Protein AF-A0A938BC04-F1 (afdb_monomer_lite)

Radius of gyration: 17.92 Å; chains: 1; bounding box: 42×38×47 Å

pLDDT: mean 93.97, std 6.03, range [59.62, 98.81]

Structure (mmCIF, N/CA/C/O backbone):
data_AF-A0A938BC04-F1
#
_entry.id   AF-A0A938BC04-F1
#
loop_
_atom_site.group_PDB
_atom_site.id
_atom_site.type_symbol
_atom_site.label_atom_id
_atom_site.label_alt_id
_atom_site.label_comp_id
_atom_site.label_asym_id
_atom_site.label_entity_id
_atom_site.label_seq_id
_atom_site.pdbx_PDB_ins_code
_atom_site.Cartn_x
_atom_site.Cartn_y
_atom_site.Cartn_z
_atom_site.occupancy
_atom_site.B_iso_or_equiv
_atom_site.auth_seq_id
_atom_site.auth_comp_id
_atom_site.auth_asym_id
_atom_site.auth_atom_id
_atom_site.pdbx_PDB_model_num
ATOM 1 N N . MET A 1 1 ? -1.038 -11.937 -17.976 1.00 94.25 1 MET A N 1
ATOM 2 C CA . MET A 1 1 ? 0.131 -11.092 -17.660 1.00 94.25 1 MET A CA 1
ATOM 3 C C . MET A 1 1 ? 0.041 -10.857 -16.183 1.00 94.25 1 MET A C 1
ATOM 5 O O . MET A 1 1 ? -0.834 -10.095 -15.777 1.00 94.25 1 MET A O 1
ATOM 9 N N . LYS A 1 2 ? 0.875 -11.545 -15.413 1.00 98.06 2 LYS A N 1
ATOM 10 C CA . LYS A 1 2 ? 0.968 -11.372 -13.974 1.00 98.06 2 LYS A CA 1
ATOM 11 C C . LYS A 1 2 ? 1.833 -10.165 -13.660 1.00 98.06 2 LYS A C 1
ATOM 13 O O . LYS A 1 2 ? 2.848 -9.906 -14.305 1.00 98.06 2 LYS A O 1
ATOM 18 N N . ILE A 1 3 ? 1.404 -9.423 -12.656 1.00 98.75 3 ILE A N 1
ATOM 19 C CA . ILE A 1 3 ? 2.061 -8.201 -12.216 1.00 98.75 3 ILE A CA 1
ATOM 20 C C . ILE A 1 3 ? 2.292 -8.336 -10.724 1.00 98.75 3 ILE A C 1
ATOM 22 O O . ILE A 1 3 ? 1.344 -8.591 -9.979 1.00 98.75 3 ILE A O 1
ATOM 26 N N . VAL A 1 4 ? 3.535 -8.138 -10.296 1.00 98.81 4 VAL A N 1
ATOM 27 C CA . VAL A 1 4 ? 3.858 -7.952 -8.882 1.00 98.81 4 VAL A CA 1
ATOM 28 C C . VAL A 1 4 ? 3.920 -6.462 -8.567 1.00 98.81 4 VAL A C 1
ATOM 30 O O . VAL A 1 4 ? 4.317 -5.638 -9.394 1.00 98.81 4 VAL A O 1
ATOM 33 N N . THR A 1 5 ? 3.492 -6.085 -7.376 1.00 98.75 5 THR A N 1
ATOM 34 C CA . THR A 1 5 ? 3.513 -4.697 -6.920 1.00 98.75 5 THR A CA 1
ATOM 35 C C . THR A 1 5 ? 3.419 -4.656 -5.405 1.00 98.75 5 THR A C 1
ATOM 37 O O . THR A 1 5 ? 3.076 -5.664 -4.786 1.00 98.75 5 THR A O 1
ATOM 40 N N . ALA A 1 6 ? 3.714 -3.507 -4.816 1.00 98.50 6 ALA A N 1
ATOM 41 C CA . ALA A 1 6 ? 3.559 -3.270 -3.398 1.00 98.50 6 ALA A CA 1
ATOM 42 C C . ALA A 1 6 ? 3.106 -1.837 -3.149 1.00 98.50 6 ALA A C 1
ATOM 44 O O . ALA A 1 6 ? 3.363 -0.958 -3.970 1.00 98.50 6 ALA A O 1
ATOM 45 N N . ASP A 1 7 ? 2.452 -1.640 -2.011 1.00 98.12 7 ASP A N 1
ATOM 46 C CA . ASP A 1 7 ? 2.114 -0.325 -1.483 1.00 98.12 7 ASP A CA 1
ATOM 47 C C . ASP A 1 7 ? 2.097 -0.351 0.053 1.00 98.12 7 ASP A C 1
ATOM 49 O O . ASP A 1 7 ? 1.993 -1.419 0.678 1.00 98.12 7 ASP A O 1
ATOM 53 N N . SER A 1 8 ? 2.200 0.827 0.664 1.00 97.38 8 SER A N 1
ATOM 54 C CA . SER A 1 8 ? 2.165 1.016 2.108 1.00 97.38 8 SER A CA 1
ATOM 55 C C . SER A 1 8 ? 1.026 1.937 2.528 1.00 97.38 8 SER A C 1
ATOM 57 O O . SER A 1 8 ? 0.919 3.082 2.100 1.00 97.38 8 SER A O 1
ATOM 59 N N . ALA A 1 9 ? 0.199 1.470 3.460 1.00 96.12 9 ALA A N 1
ATOM 60 C CA . ALA A 1 9 ? -1.038 2.149 3.821 1.00 96.12 9 ALA A CA 1
ATOM 61 C C . ALA A 1 9 ? -1.334 2.124 5.323 1.00 96.12 9 ALA A C 1
ATOM 63 O O . ALA A 1 9 ? -0.641 1.485 6.121 1.00 96.12 9 ALA A O 1
ATOM 64 N N . CYS A 1 10 ? -2.410 2.838 5.668 1.00 95.94 10 CYS A N 1
ATOM 65 C CA . CYS A 1 10 ? -2.886 3.156 7.012 1.00 95.94 10 CYS A CA 1
ATOM 66 C C . CYS A 1 10 ? -1.882 3.937 7.851 1.00 95.94 10 CYS A C 1
ATOM 68 O O . CYS A 1 10 ? -0.816 3.439 8.200 1.00 95.94 10 CYS A O 1
ATOM 70 N N . SER A 1 11 ? -2.263 5.148 8.252 1.00 96.75 11 SER A N 1
ATOM 71 C CA . SER A 1 11 ? -1.439 5.969 9.135 1.00 96.75 11 SER A CA 1
ATOM 72 C C . SER A 1 11 ? -2.047 6.120 10.521 1.00 96.75 11 SER A C 1
ATOM 74 O O . SER A 1 11 ? -3.227 6.443 10.625 1.00 96.75 11 SER A O 1
ATOM 76 N N . ILE A 1 12 ? -1.246 5.989 11.582 1.00 97.25 12 ILE A N 1
ATOM 77 C CA . ILE A 1 12 ? -1.625 6.543 12.891 1.00 97.25 12 ILE A CA 1
ATOM 78 C C . ILE A 1 12 ? -1.746 8.060 12.740 1.00 97.25 12 ILE A C 1
ATOM 80 O O . ILE A 1 12 ? -0.908 8.693 12.092 1.00 97.25 12 ILE A O 1
ATOM 84 N N . LEU A 1 13 ? -2.793 8.640 13.321 1.00 97.56 13 LEU A N 1
ATOM 85 C CA . LEU A 1 13 ? -3.009 10.078 13.354 1.00 97.56 13 LEU A CA 1
ATOM 86 C C . LEU A 1 13 ? -2.772 10.629 14.758 1.00 97.56 13 LEU A C 1
ATOM 88 O O . LEU A 1 13 ? -3.092 9.996 15.765 1.00 97.56 13 LEU A O 1
ATOM 92 N N . ASN A 1 14 ? -2.252 11.851 14.818 1.00 95.56 14 ASN A N 1
ATOM 93 C CA . ASN A 1 14 ? -2.181 12.605 16.060 1.00 95.56 14 ASN A CA 1
ATOM 94 C C . ASN A 1 14 ? -3.549 13.226 16.423 1.00 95.56 14 ASN A C 1
ATOM 96 O O . ASN A 1 14 ? -4.538 13.089 15.703 1.00 95.56 14 ASN A O 1
ATOM 100 N N . LYS A 1 15 ? -3.595 13.964 17.537 1.00 93.25 15 LYS A N 1
ATOM 101 C CA . LYS A 1 15 ? -4.800 14.665 18.022 1.00 93.25 15 LYS A CA 1
ATOM 102 C C . LYS A 1 15 ? -5.393 15.683 17.035 1.00 93.25 15 LYS A C 1
ATOM 104 O O . LYS A 1 15 ? -6.570 16.005 17.138 1.00 93.25 15 LYS A O 1
ATOM 109 N N . ASP A 1 16 ? -4.579 16.179 16.106 1.00 95.75 16 ASP A N 1
ATOM 110 C CA . ASP A 1 16 ? -4.975 17.134 15.070 1.00 95.75 16 ASP A CA 1
ATOM 111 C C . ASP A 1 16 ? -5.380 16.407 13.772 1.00 95.75 16 ASP A C 1
ATOM 113 O O . ASP A 1 16 ? -5.522 17.036 12.728 1.00 95.75 16 ASP A O 1
ATOM 117 N N . LEU A 1 17 ? -5.536 15.075 13.827 1.00 96.25 17 LEU A N 1
ATOM 118 C CA . LEU A 1 17 ? -5.859 14.185 12.707 1.00 96.25 17 LEU A CA 1
ATOM 119 C C . LEU A 1 17 ? -4.848 14.248 11.552 1.00 96.25 17 LEU A C 1
ATOM 121 O O . LEU A 1 17 ? -5.180 13.954 10.400 1.00 96.25 17 LEU A O 1
ATOM 125 N N . MET A 1 18 ? -3.598 14.590 11.876 1.00 96.56 18 MET A N 1
ATOM 126 C CA . MET A 1 18 ? -2.475 14.576 10.946 1.00 96.56 18 MET A CA 1
ATOM 127 C C . MET A 1 18 ? -1.717 13.250 11.051 1.00 96.56 18 MET A C 1
ATOM 129 O O . MET A 1 18 ? -1.465 12.786 12.168 1.00 96.56 18 MET A O 1
ATOM 133 N N . PRO A 1 19 ? -1.319 12.647 9.920 1.00 95.94 19 PRO A N 1
ATOM 134 C CA . PRO A 1 19 ? -0.652 11.354 9.926 1.00 95.94 19 PRO A CA 1
ATOM 135 C C . PRO A 1 19 ? 0.756 11.438 10.529 1.00 95.94 19 PRO A C 1
ATOM 137 O O . PRO A 1 19 ? 1.449 12.449 10.389 1.00 95.94 19 PRO A O 1
ATOM 140 N N . THR A 1 20 ? 1.176 10.373 11.211 1.00 95.56 20 THR A N 1
ATOM 141 C CA . THR A 1 20 ? 2.491 10.275 11.863 1.00 95.56 20 THR A CA 1
ATOM 142 C C . THR A 1 20 ? 3.317 9.122 11.306 1.00 95.56 20 THR A C 1
ATOM 144 O O . THR A 1 20 ? 4.458 9.339 10.883 1.00 95.56 20 THR A O 1
ATOM 147 N N . ASN A 1 21 ? 2.737 7.920 11.261 1.00 95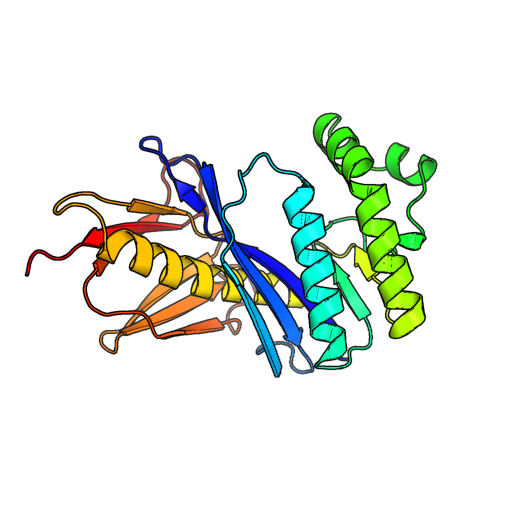.00 21 ASN A N 1
ATOM 148 C CA . ASN A 1 21 ? 3.437 6.683 10.925 1.00 95.00 21 ASN A CA 1
ATOM 149 C C . ASN A 1 21 ? 2.550 5.755 10.102 1.00 95.00 21 ASN A C 1
ATOM 151 O O . ASN A 1 21 ? 1.372 5.630 10.423 1.00 95.00 21 ASN A O 1
ATOM 155 N N . ILE A 1 22 ? 3.129 5.079 9.111 1.00 96.19 22 ILE A N 1
ATOM 156 C CA . ILE A 1 22 ? 2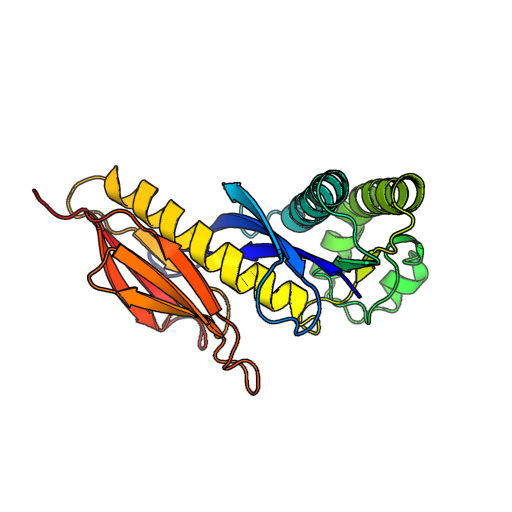.489 4.075 8.256 1.00 96.19 22 ILE A CA 1
ATOM 157 C C . ILE A 1 22 ? 2.595 2.695 8.915 1.00 96.19 22 ILE A C 1
ATOM 159 O O . ILE A 1 22 ? 3.666 2.328 9.399 1.00 96.19 22 ILE A O 1
ATOM 163 N N . LEU A 1 23 ? 1.494 1.938 8.931 1.00 96.56 23 LEU A N 1
ATOM 164 C CA . LEU A 1 23 ? 1.348 0.710 9.721 1.00 96.56 23 LEU A CA 1
ATOM 165 C C . LEU A 1 23 ? 1.621 -0.591 8.971 1.00 96.56 23 LEU A C 1
ATOM 167 O O . LEU A 1 23 ? 1.838 -1.629 9.606 1.00 96.56 23 LEU A O 1
ATOM 171 N N . SER A 1 24 ? 1.586 -0.575 7.648 1.00 96.94 24 SER A N 1
ATOM 172 C CA . SER A 1 24 ? 1.672 -1.804 6.863 1.00 96.94 24 SER A CA 1
ATOM 173 C C . SER A 1 24 ? 2.180 -1.547 5.462 1.00 96.94 24 SER A C 1
ATOM 175 O O . SER A 1 24 ? 1.787 -0.561 4.845 1.00 96.94 24 SER A O 1
ATOM 177 N N . THR A 1 25 ? 2.963 -2.498 4.965 1.00 98.00 25 THR A N 1
ATOM 178 C CA . THR A 1 25 ? 3.383 -2.608 3.568 1.00 98.00 25 THR A CA 1
ATOM 179 C C . THR A 1 25 ? 2.938 -3.967 3.056 1.00 98.00 25 THR A C 1
ATOM 181 O O . THR A 1 25 ? 3.171 -4.984 3.715 1.00 98.00 25 THR A O 1
ATOM 184 N N . VAL A 1 26 ? 2.280 -4.007 1.903 1.00 98.50 26 VAL A N 1
ATOM 185 C CA . VAL A 1 26 ? 1.792 -5.251 1.307 1.00 98.50 26 VAL A CA 1
ATOM 186 C C . VAL A 1 26 ? 2.257 -5.338 -0.130 1.00 98.50 26 VAL A C 1
ATOM 188 O O . VAL A 1 26 ? 2.024 -4.418 -0.904 1.00 98.50 26 VAL A O 1
ATOM 191 N N . ALA A 1 27 ? 2.874 -6.465 -0.479 1.00 98.75 27 ALA A N 1
ATOM 192 C CA . ALA A 1 27 ? 3.114 -6.855 -1.856 1.00 98.75 27 ALA A CA 1
ATOM 193 C C . ALA A 1 27 ? 2.085 -7.889 -2.296 1.00 98.75 27 ALA A C 1
ATOM 195 O O . ALA A 1 27 ? 1.675 -8.759 -1.519 1.00 98.75 27 ALA A O 1
ATOM 196 N N . ILE A 1 28 ? 1.694 -7.811 -3.559 1.00 98.75 28 ILE A N 1
ATOM 197 C CA . ILE A 1 28 ? 0.757 -8.736 -4.177 1.00 98.75 28 ILE A CA 1
ATOM 198 C C . ILE A 1 28 ? 1.243 -9.165 -5.554 1.00 98.75 28 ILE A C 1
ATOM 200 O O . ILE A 1 28 ? 1.962 -8.424 -6.224 1.00 98.75 28 ILE A O 1
ATOM 204 N N . VAL A 1 29 ? 0.772 -10.326 -5.999 1.00 98.75 29 VAL A N 1
ATOM 205 C CA . VAL A 1 29 ? 0.764 -10.702 -7.415 1.00 98.75 29 VAL A CA 1
ATOM 206 C C . VAL A 1 29 ? -0.680 -10.761 -7.885 1.00 98.75 29 VAL A C 1
ATOM 208 O O . VAL A 1 29 ? -1.516 -11.395 -7.241 1.00 98.75 29 VAL A O 1
ATOM 211 N N . VAL A 1 30 ? -0.977 -10.115 -9.008 1.00 98.31 30 VAL A N 1
ATOM 212 C CA . VAL A 1 30 ? -2.296 -10.134 -9.654 1.00 98.31 30 VAL A CA 1
ATOM 213 C C . VAL A 1 30 ? -2.177 -10.653 -11.080 1.00 98.31 30 VAL A C 1
ATOM 215 O O . VAL A 1 30 ? -1.183 -10.401 -11.755 1.00 98.31 30 VAL A O 1
ATOM 218 N N . ASP A 1 31 ? -3.211 -11.342 -11.552 1.00 98.06 31 ASP A N 1
ATOM 219 C CA . ASP A 1 31 ? -3.371 -11.763 -12.948 1.00 98.06 31 ASP A CA 1
ATOM 220 C C . ASP A 1 31 ? -4.797 -11.453 -13.410 1.00 98.06 31 ASP A C 1
ATOM 222 O O . ASP A 1 31 ? -5.639 -11.055 -12.601 1.00 98.06 31 ASP A O 1
ATOM 226 N N . PHE A 1 32 ? -5.081 -11.640 -14.699 1.00 96.12 32 PHE A N 1
ATOM 227 C CA . PHE A 1 32 ? -6.418 -11.459 -15.264 1.00 96.12 32 PHE A CA 1
ATOM 228 C C . PHE A 1 32 ? -7.484 -12.206 -14.428 1.00 96.12 32 PHE A C 1
ATOM 230 O O . PHE A 1 32 ? -7.318 -13.404 -14.181 1.00 96.12 32 PHE A O 1
ATOM 237 N N . PRO A 1 33 ? -8.586 -11.547 -14.004 1.00 96.00 33 PRO A N 1
ATOM 238 C CA . PRO A 1 33 ? -9.110 -10.253 -14.468 1.00 96.00 33 PRO A CA 1
ATOM 239 C C . PRO A 1 33 ? -8.628 -9.005 -13.701 1.00 96.00 33 PRO A C 1
ATOM 241 O O . PRO A 1 33 ? -9.201 -7.938 -13.888 1.00 96.00 33 PRO A O 1
ATOM 244 N N . TYR A 1 34 ? -7.566 -9.106 -12.897 1.00 96.38 34 TYR A N 1
ATOM 245 C CA . TYR A 1 34 ? -6.945 -7.997 -12.157 1.00 96.38 34 TYR A CA 1
ATOM 246 C C . TYR A 1 34 ? -7.828 -7.388 -11.064 1.00 96.38 34 TYR A C 1
ATOM 248 O O . TYR A 1 34 ? -7.850 -6.176 -10.896 1.00 96.38 34 TYR A O 1
ATOM 256 N N . GLU A 1 35 ? -8.546 -8.223 -10.315 1.00 93.62 35 GLU A N 1
ATOM 257 C CA . GLU A 1 35 ? -9.408 -7.762 -9.212 1.00 93.62 35 GLU A CA 1
ATOM 258 C C . GLU A 1 35 ? -8.958 -8.295 -7.849 1.00 93.62 35 GLU A C 1
ATOM 260 O O . GLU A 1 35 ? -9.049 -7.593 -6.845 1.00 93.62 35 GLU A O 1
ATOM 265 N N . ILE A 1 36 ? -8.456 -9.532 -7.818 1.00 95.38 36 ILE A N 1
ATOM 266 C CA . ILE A 1 36 ? -8.061 -10.237 -6.598 1.00 95.38 36 ILE A CA 1
ATOM 267 C C . ILE A 1 36 ? -6.633 -10.762 -6.786 1.00 95.38 36 ILE A C 1
ATOM 269 O O . ILE A 1 36 ? -6.336 -11.357 -7.827 1.00 95.38 36 ILE A O 1
ATOM 273 N N . PRO A 1 37 ? -5.738 -10.564 -5.807 1.00 97.75 37 PRO A N 1
ATOM 274 C CA . PRO A 1 37 ? -4.395 -11.109 -5.860 1.00 97.75 37 PRO A CA 1
ATOM 275 C C . PRO A 1 37 ? -4.384 -12.633 -5.741 1.00 97.75 37 PRO A C 1
ATOM 277 O O . PRO A 1 37 ? -5.112 -13.221 -4.941 1.00 97.75 37 PRO A O 1
ATOM 280 N N . ILE A 1 38 ? -3.507 -13.265 -6.518 1.00 97.75 38 ILE A N 1
ATOM 281 C CA . ILE A 1 38 ? -3.228 -14.704 -6.430 1.00 97.75 38 ILE A CA 1
ATOM 282 C C . ILE A 1 38 ? -2.253 -15.022 -5.294 1.00 97.75 38 ILE A C 1
ATOM 284 O O . ILE A 1 38 ? -2.253 -16.135 -4.779 1.00 97.75 38 ILE A O 1
ATOM 288 N N . GLN A 1 39 ? -1.449 -14.036 -4.894 1.00 98.31 39 GLN A N 1
ATOM 289 C CA . GLN A 1 39 ? -0.495 -14.141 -3.802 1.00 98.31 39 GLN A CA 1
ATOM 290 C C . GLN A 1 39 ? -0.396 -12.798 -3.078 1.00 98.31 39 GLN A C 1
ATOM 292 O O . GLN A 1 39 ? -0.391 -11.746 -3.717 1.00 98.31 39 GLN A O 1
ATOM 297 N N . VAL A 1 40 ? -0.314 -12.840 -1.746 1.00 98.31 40 VAL A N 1
ATOM 298 C CA . VAL A 1 40 ? -0.223 -11.661 -0.875 1.00 98.31 40 VAL A CA 1
ATOM 299 C C . VAL A 1 40 ? 0.866 -11.891 0.165 1.00 98.31 40 VAL A C 1
ATOM 301 O O . VAL A 1 40 ? 0.881 -12.923 0.835 1.00 98.31 40 VAL A O 1
ATOM 304 N N . GLN A 1 41 ? 1.748 -10.912 0.335 1.00 98.38 41 GLN A N 1
ATOM 305 C CA . GLN A 1 41 ? 2.746 -10.888 1.394 1.00 98.38 41 GLN A CA 1
ATOM 306 C C . GLN A 1 41 ? 2.678 -9.546 2.119 1.00 98.38 41 GLN A C 1
ATOM 308 O O . GLN A 1 41 ? 2.905 -8.496 1.527 1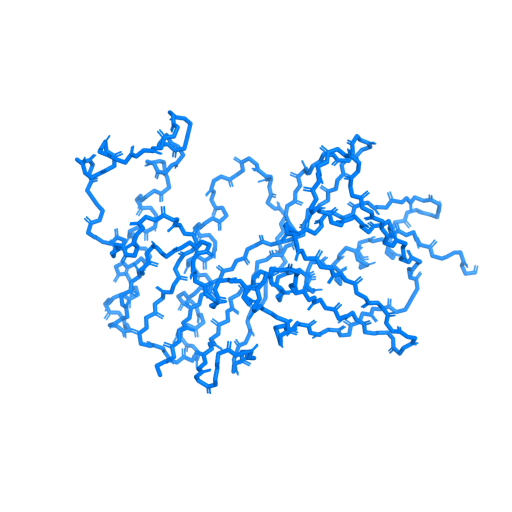.00 98.38 41 GLN A O 1
ATOM 313 N N . ALA A 1 42 ? 2.373 -9.586 3.413 1.00 97.44 42 ALA A N 1
ATOM 314 C CA . ALA A 1 42 ? 2.227 -8.398 4.244 1.00 97.44 42 ALA A CA 1
ATOM 315 C C . ALA A 1 42 ? 3.369 -8.271 5.252 1.00 97.44 42 ALA A C 1
ATOM 317 O O . ALA A 1 42 ? 3.854 -9.266 5.797 1.00 97.44 42 ALA A O 1
ATOM 318 N N . ARG A 1 43 ? 3.754 -7.030 5.538 1.00 96.81 43 ARG A N 1
ATOM 319 C CA . ARG A 1 43 ? 4.672 -6.668 6.611 1.00 96.81 43 ARG A CA 1
ATOM 320 C C . ARG A 1 43 ? 4.082 -5.571 7.472 1.00 96.81 43 ARG A C 1
ATOM 322 O O . ARG A 1 43 ? 3.532 -4.585 6.986 1.00 96.81 43 ARG A O 1
ATOM 329 N N . ASP A 1 44 ? 4.275 -5.747 8.766 1.00 94.19 44 ASP A N 1
ATOM 330 C CA . ASP A 1 44 ? 4.050 -4.722 9.765 1.00 94.19 44 ASP A CA 1
ATOM 331 C C . ASP A 1 44 ? 5.075 -3.578 9.547 1.00 94.19 44 ASP A C 1
ATOM 333 O O . ASP A 1 44 ? 6.275 -3.787 9.695 1.00 94.19 44 ASP A O 1
ATOM 337 N N . GLY A 1 45 ? 4.608 -2.364 9.217 1.00 86.69 45 GLY A N 1
ATOM 338 C CA . GLY A 1 45 ? 5.405 -1.129 9.148 1.00 86.69 45 GLY A CA 1
ATOM 339 C C . GLY A 1 45 ? 5.300 -0.206 10.376 1.00 86.69 45 GLY A C 1
ATOM 340 O O . GLY A 1 45 ? 4.278 -0.148 11.046 1.00 86.69 45 GLY A O 1
ATOM 341 N N . ASP A 1 46 ? 6.355 0.518 10.717 1.00 91.38 46 ASP A N 1
ATOM 342 C CA . ASP A 1 46 ? 6.262 1.673 11.628 1.00 91.38 46 ASP A CA 1
ATOM 343 C C . ASP A 1 46 ? 7.129 2.792 11.060 1.00 91.38 46 ASP A C 1
ATOM 345 O O . ASP A 1 46 ? 8.129 3.229 11.630 1.00 91.38 46 ASP A O 1
ATOM 349 N N . TYR A 1 47 ? 6.788 3.162 9.829 1.00 91.19 47 TYR A N 1
ATOM 350 C CA . TYR A 1 47 ? 7.568 4.098 9.039 1.00 91.19 47 TYR A CA 1
ATOM 351 C C . TYR A 1 47 ? 7.042 5.499 9.284 1.00 91.19 47 TYR A C 1
ATOM 353 O O . TYR A 1 47 ? 5.851 5.755 9.113 1.00 91.19 47 TYR A O 1
ATOM 361 N N . SER A 1 48 ? 7.916 6.431 9.653 1.00 93.25 48 SER A N 1
ATOM 362 C CA . SER A 1 48 ? 7.541 7.843 9.691 1.00 93.25 48 SER A CA 1
ATOM 363 C C . SER A 1 48 ? 7.028 8.270 8.315 1.00 93.25 48 SER A C 1
ATOM 365 O O . SER A 1 48 ? 7.660 7.969 7.309 1.00 93.25 48 SER A O 1
ATOM 367 N N . ILE A 1 49 ? 5.963 9.072 8.240 1.00 88.75 49 ILE A N 1
ATOM 368 C CA . ILE A 1 49 ? 5.488 9.620 6.950 1.00 88.75 49 ILE A CA 1
ATOM 369 C C . ILE A 1 49 ? 6.517 10.510 6.227 1.00 88.75 49 ILE A C 1
ATOM 371 O O . ILE A 1 49 ? 6.294 10.965 5.107 1.00 88.75 49 ILE A O 1
ATOM 375 N N . LYS A 1 50 ? 7.618 10.857 6.901 1.00 88.38 50 LYS A N 1
ATOM 376 C CA . LYS A 1 50 ? 8.728 11.630 6.336 1.00 88.38 50 LYS A CA 1
ATOM 377 C C . LYS A 1 50 ? 9.857 10.744 5.825 1.00 88.38 50 LYS A C 1
ATOM 379 O O . LYS A 1 50 ? 10.796 11.293 5.254 1.00 88.38 50 LYS A O 1
ATOM 384 N N . ASP A 1 51 ? 9.786 9.442 6.073 1.00 89.00 51 ASP A N 1
ATOM 385 C CA . ASP A 1 51 ? 10.809 8.484 5.701 1.00 89.00 51 ASP A CA 1
ATOM 386 C C . ASP A 1 51 ? 10.688 8.143 4.209 1.00 89.00 51 ASP A C 1
ATOM 388 O O . ASP A 1 51 ? 9.717 7.507 3.795 1.00 89.00 51 ASP A O 1
ATOM 392 N N . PRO A 1 52 ? 11.647 8.569 3.372 1.00 86.88 52 PRO A N 1
ATOM 393 C CA . PRO A 1 52 ? 11.602 8.268 1.950 1.00 86.88 52 PRO A CA 1
ATOM 394 C C . PRO A 1 52 ? 11.904 6.793 1.642 1.00 86.88 52 PRO A C 1
ATOM 396 O O . PRO A 1 52 ? 11.660 6.350 0.522 1.00 86.88 52 PRO A O 1
ATOM 399 N N . THR A 1 53 ? 12.429 6.028 2.606 1.00 93.12 53 THR A N 1
ATOM 400 C CA . THR A 1 53 ? 12.842 4.631 2.405 1.00 93.12 53 THR A CA 1
ATOM 401 C C . THR A 1 53 ? 11.669 3.652 2.337 1.00 93.12 53 THR A C 1
ATOM 403 O O . THR A 1 53 ? 11.868 2.498 1.964 1.00 93.12 53 THR A O 1
ATOM 406 N N . VAL A 1 54 ? 10.433 4.102 2.587 1.00 94.31 54 VAL A N 1
ATOM 407 C CA . VAL A 1 54 ? 9.220 3.281 2.412 1.00 94.31 54 VAL A CA 1
ATOM 408 C C . VAL A 1 54 ? 9.121 2.687 0.999 1.00 94.31 54 VAL A C 1
ATOM 410 O O . VAL A 1 54 ? 8.888 1.491 0.850 1.00 94.31 54 VAL A O 1
ATOM 413 N N . LEU A 1 55 ? 9.471 3.474 -0.023 1.00 95.50 55 LEU A N 1
ATOM 414 C CA . LEU A 1 55 ? 9.528 3.031 -1.420 1.00 95.50 55 LEU A CA 1
ATOM 415 C C . LEU A 1 55 ? 10.589 1.935 -1.643 1.00 95.50 55 LEU A C 1
ATOM 417 O O . LEU A 1 55 ? 10.423 1.037 -2.466 1.00 95.50 55 LEU A O 1
ATOM 421 N N . VAL A 1 56 ? 11.692 1.980 -0.890 1.00 97.25 56 VAL A N 1
ATOM 422 C CA . VAL A 1 56 ? 12.727 0.935 -0.918 1.00 97.25 56 VAL A CA 1
ATOM 423 C C . VAL A 1 56 ? 12.194 -0.344 -0.268 1.00 97.25 56 VAL A C 1
ATOM 425 O O . VAL A 1 56 ? 12.435 -1.438 -0.775 1.00 97.25 56 VAL A O 1
ATOM 428 N N . HIS A 1 57 ? 11.444 -0.230 0.831 1.00 96.50 57 HIS A N 1
ATOM 429 C CA . HIS A 1 57 ? 10.813 -1.377 1.488 1.00 96.50 57 HIS A CA 1
ATOM 430 C C . HIS A 1 57 ? 9.772 -2.063 0.603 1.00 96.50 57 HIS A C 1
ATOM 432 O O . HIS A 1 57 ? 9.752 -3.292 0.547 1.00 96.50 57 HIS A O 1
ATOM 438 N N . GLU A 1 58 ? 8.966 -1.290 -0.121 1.00 97.94 58 GLU A N 1
ATOM 439 C CA . GLU A 1 58 ? 8.006 -1.798 -1.103 1.00 97.94 58 GLU A CA 1
ATOM 440 C C . GLU A 1 58 ? 8.696 -2.579 -2.220 1.00 97.94 58 GLU A C 1
ATOM 442 O O . GLU A 1 58 ? 8.344 -3.732 -2.470 1.00 97.94 58 GLU A O 1
ATOM 447 N N . LEU A 1 59 ? 9.731 -2.006 -2.846 1.00 98.50 59 LEU A N 1
ATOM 448 C CA . LEU A 1 59 ? 10.427 -2.684 -3.941 1.00 98.50 59 LEU A CA 1
ATOM 449 C C . LEU A 1 59 ? 11.152 -3.955 -3.473 1.00 98.50 59 LEU A C 1
ATOM 451 O O . LEU A 1 59 ? 11.132 -4.965 -4.177 1.00 98.50 59 LEU A O 1
ATOM 455 N N . ARG A 1 60 ? 11.733 -3.947 -2.265 1.00 98.38 60 ARG A N 1
ATOM 456 C CA . ARG A 1 60 ? 12.296 -5.165 -1.651 1.00 98.38 60 ARG A CA 1
ATOM 457 C C . ARG A 1 60 ? 11.231 -6.229 -1.424 1.00 98.38 60 ARG A C 1
ATOM 459 O O . ARG A 1 60 ? 11.487 -7.404 -1.656 1.00 98.38 60 ARG A O 1
ATOM 466 N N . LEU A 1 61 ? 10.036 -5.837 -0.985 1.00 98.44 61 LEU A N 1
ATOM 467 C CA . LEU A 1 61 ? 8.949 -6.787 -0.773 1.00 98.44 61 LEU A CA 1
ATOM 468 C C . LEU A 1 61 ? 8.467 -7.402 -2.096 1.00 98.44 61 LEU A C 1
ATOM 470 O O . LEU A 1 61 ? 8.161 -8.591 -2.126 1.00 98.44 61 LEU A O 1
ATOM 474 N N . CYS A 1 62 ? 8.477 -6.638 -3.194 1.00 98.69 62 CYS A N 1
ATOM 475 C CA . CYS A 1 62 ? 8.260 -7.179 -4.539 1.00 98.69 62 CYS A CA 1
ATOM 476 C C . CYS A 1 62 ? 9.331 -8.209 -4.932 1.00 98.69 62 CYS A C 1
ATOM 478 O O . CYS A 1 62 ? 8.981 -9.274 -5.433 1.00 98.69 62 CYS A O 1
ATOM 480 N N . GLU A 1 63 ? 10.620 -7.920 -4.702 1.00 98.69 63 GLU A N 1
ATOM 481 C CA . GLU A 1 63 ? 11.718 -8.857 -5.002 1.00 98.69 63 GLU A CA 1
ATOM 482 C C . GLU A 1 63 ? 11.562 -10.182 -4.242 1.00 98.69 63 GLU A C 1
ATOM 484 O O . GLU A 1 63 ? 11.751 -11.261 -4.807 1.00 98.69 63 GLU A O 1
ATOM 489 N N . GLU A 1 64 ? 11.204 -10.106 -2.960 1.00 98.50 64 GLU A N 1
ATOM 490 C CA . GLU A 1 64 ? 10.942 -11.288 -2.141 1.00 98.50 64 GLU A CA 1
ATOM 491 C C . GLU A 1 64 ? 9.752 -12.091 -2.671 1.00 98.50 64 GLU A C 1
ATOM 493 O O . GLU A 1 64 ? 9.832 -13.316 -2.769 1.00 98.50 64 GLU A O 1
ATOM 498 N N . LEU A 1 65 ? 8.667 -11.405 -3.045 1.00 98.50 65 LEU A N 1
ATOM 499 C CA . LEU A 1 65 ? 7.458 -12.050 -3.541 1.00 98.50 65 LEU A CA 1
ATOM 500 C C . LEU A 1 65 ? 7.675 -12.731 -4.897 1.00 98.50 65 LEU A C 1
ATOM 502 O O . LEU A 1 65 ? 7.131 -13.810 -5.120 1.00 98.50 65 LEU A O 1
ATOM 506 N N . LEU A 1 66 ? 8.527 -12.165 -5.757 1.00 98.44 66 LEU A N 1
ATOM 507 C CA . LEU A 1 66 ? 8.968 -12.799 -7.006 1.00 98.44 66 LEU A CA 1
ATOM 508 C C . LEU A 1 66 ? 9.720 -14.116 -6.779 1.00 98.44 66 LEU A C 1
ATOM 510 O O . LEU A 1 66 ? 9.670 -15.007 -7.624 1.00 98.44 66 LEU A O 1
ATOM 514 N N . GLY A 1 67 ? 10.378 -14.268 -5.626 1.00 97.69 67 GLY A N 1
ATOM 515 C CA . GLY A 1 67 ? 10.993 -15.531 -5.215 1.00 97.69 67 GLY A CA 1
ATOM 516 C C . GLY A 1 67 ? 9.979 -16.623 -4.848 1.00 97.69 67 GLY A C 1
ATOM 517 O O . GLY A 1 67 ? 10.361 -17.786 -4.718 1.00 97.69 67 GLY A O 1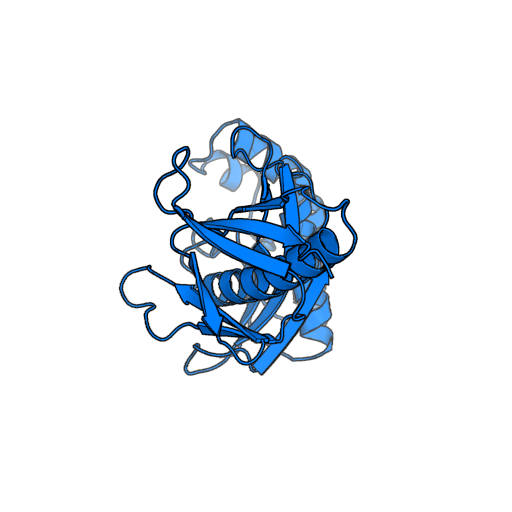
ATOM 518 N N . VAL A 1 68 ? 8.702 -16.263 -4.678 1.00 97.75 68 VAL A N 1
ATOM 519 C CA . VAL A 1 68 ? 7.599 -17.171 -4.328 1.00 97.75 68 VAL A CA 1
ATOM 520 C C . VAL A 1 68 ? 6.668 -17.404 -5.518 1.00 97.75 68 VAL A C 1
ATOM 522 O O . VAL A 1 68 ? 6.319 -18.548 -5.797 1.00 97.75 68 VAL A O 1
ATOM 525 N N . GLU A 1 69 ? 6.275 -16.338 -6.217 1.00 98.00 69 GLU A N 1
ATOM 526 C CA . GLU A 1 69 ? 5.353 -16.373 -7.353 1.00 98.00 69 GLU A CA 1
ATOM 527 C C . GLU A 1 69 ? 5.919 -15.536 -8.506 1.00 98.00 69 GLU A C 1
ATOM 529 O O . GLU A 1 69 ? 6.132 -14.330 -8.379 1.00 98.00 69 GLU A O 1
ATOM 534 N N . ALA A 1 70 ? 6.149 -16.179 -9.652 1.00 97.12 70 ALA A N 1
ATOM 535 C CA . ALA A 1 70 ? 6.703 -15.515 -10.826 1.00 97.12 70 ALA A CA 1
ATOM 536 C C . ALA A 1 70 ? 5.708 -14.516 -11.445 1.00 97.12 70 ALA A C 1
ATOM 538 O O . ALA A 1 70 ? 4.510 -14.799 -11.552 1.00 97.12 70 ALA A O 1
ATOM 539 N N . ALA A 1 71 ? 6.226 -13.385 -11.927 1.00 98.25 71 ALA A N 1
ATOM 540 C CA . ALA A 1 71 ? 5.463 -12.370 -12.646 1.00 98.25 71 ALA A CA 1
ATOM 541 C C . ALA A 1 71 ? 6.266 -11.778 -13.812 1.00 98.25 71 ALA A C 1
ATOM 543 O O . ALA A 1 71 ? 7.495 -11.798 -13.801 1.00 98.25 71 ALA A O 1
ATOM 544 N N . GLU A 1 72 ? 5.571 -11.248 -14.819 1.00 98.56 72 GLU A N 1
ATOM 545 C CA . GLU A 1 72 ? 6.184 -10.709 -16.037 1.00 98.56 72 GLU A CA 1
ATOM 546 C C . GLU A 1 72 ? 6.723 -9.284 -15.867 1.00 98.56 72 GLU A C 1
ATOM 548 O O . GLU A 1 72 ? 7.572 -8.862 -16.647 1.00 98.56 72 GLU A O 1
ATOM 553 N N . CYS A 1 73 ? 6.234 -8.523 -14.887 1.00 98.50 73 CYS A N 1
ATOM 554 C CA . CYS A 1 73 ? 6.754 -7.196 -14.568 1.00 98.50 73 CYS A CA 1
ATOM 555 C C . CYS A 1 73 ? 6.429 -6.777 -13.132 1.00 98.50 73 CYS A C 1
ATOM 557 O O . CYS A 1 73 ? 5.516 -7.311 -12.491 1.00 98.50 73 CYS A O 1
ATOM 559 N N . VAL A 1 74 ? 7.159 -5.768 -12.654 1.00 98.75 74 VAL A N 1
ATOM 560 C CA . VAL A 1 74 ? 6.848 -5.059 -11.412 1.00 98.75 74 VAL A CA 1
ATOM 561 C C . VAL A 1 74 ? 6.193 -3.728 -11.754 1.00 98.75 74 VAL A C 1
ATOM 563 O O . VAL A 1 74 ? 6.763 -2.924 -12.492 1.00 98.75 74 VAL A O 1
ATOM 566 N N . HIS A 1 75 ? 5.019 -3.457 -11.193 1.00 98.69 75 HIS A N 1
ATOM 567 C CA . HIS A 1 75 ? 4.479 -2.101 -11.155 1.00 98.69 75 HIS A CA 1
ATOM 568 C C . HIS A 1 75 ? 4.914 -1.445 -9.848 1.00 98.69 75 HIS A C 1
ATOM 570 O O . HIS A 1 75 ? 4.509 -1.870 -8.770 1.00 98.69 75 HIS A O 1
ATOM 576 N N . PHE A 1 76 ? 5.741 -0.413 -9.939 1.00 98.19 76 PHE A N 1
ATOM 577 C CA . PHE A 1 76 ? 6.262 0.306 -8.784 1.00 98.19 76 PHE A CA 1
ATOM 578 C C . PHE A 1 76 ? 5.456 1.584 -8.524 1.00 98.19 76 PHE A C 1
ATOM 580 O O . PHE A 1 76 ? 5.115 2.288 -9.487 1.00 98.19 76 PHE A O 1
ATOM 587 N N . ASP A 1 77 ? 5.157 1.899 -7.253 1.00 95.69 77 ASP A N 1
ATOM 588 C CA . ASP A 1 77 ? 4.382 3.093 -6.874 1.00 95.69 77 ASP A CA 1
ATOM 589 C C . ASP A 1 77 ? 5.214 4.385 -6.937 1.00 95.69 77 ASP A C 1
ATOM 591 O O . ASP A 1 77 ? 5.459 5.111 -5.977 1.00 95.69 77 ASP A O 1
ATOM 595 N N . LEU A 1 78 ? 5.685 4.688 -8.140 1.00 92.75 78 LEU A N 1
ATOM 596 C CA . LEU A 1 78 ? 6.386 5.914 -8.455 1.00 92.75 78 LEU A CA 1
ATOM 597 C C . LEU A 1 78 ? 5.846 6.425 -9.785 1.00 92.75 78 LEU A C 1
ATOM 599 O O . LEU A 1 78 ? 6.001 5.782 -10.815 1.00 92.75 78 LEU A O 1
ATOM 603 N N . THR A 1 79 ? 5.170 7.574 -9.787 1.00 90.94 79 THR A N 1
ATOM 604 C CA . THR A 1 79 ? 4.487 8.069 -10.996 1.00 90.94 79 THR A CA 1
ATOM 605 C C . THR A 1 79 ? 5.479 8.743 -11.948 1.00 90.94 79 THR A C 1
ATOM 607 O O . THR A 1 79 ? 5.638 9.961 -11.906 1.00 90.94 79 THR A O 1
ATOM 610 N N . LEU A 1 80 ? 6.131 7.964 -12.820 1.00 90.50 80 LEU A N 1
ATOM 611 C CA . LEU A 1 80 ? 7.096 8.457 -13.821 1.00 90.50 80 LEU A CA 1
ATOM 612 C C . LEU A 1 80 ? 6.771 7.995 -15.247 1.00 90.50 80 LEU A C 1
ATOM 614 O O . LEU A 1 80 ? 7.652 7.847 -16.089 1.00 90.50 80 LEU A O 1
ATOM 618 N N . GLY A 1 81 ? 5.487 7.775 -15.529 1.00 87.94 81 GLY A N 1
ATOM 619 C CA . GLY A 1 81 ? 5.017 7.454 -16.878 1.00 87.94 81 GLY A CA 1
ATOM 620 C C . GLY A 1 81 ? 5.348 6.036 -17.346 1.00 87.94 81 GLY A C 1
ATOM 621 O O . GLY A 1 81 ? 5.291 5.785 -18.544 1.00 87.94 81 GLY A O 1
ATOM 622 N N . GLY A 1 82 ? 5.669 5.122 -16.426 1.00 93.00 82 GLY A N 1
ATOM 623 C CA . GLY A 1 82 ? 5.972 3.725 -16.735 1.00 93.00 82 GLY A CA 1
ATOM 624 C C . GLY A 1 82 ? 7.403 3.477 -17.209 1.00 93.00 82 GLY A C 1
ATOM 625 O O . GLY A 1 82 ? 7.671 2.406 -17.743 1.00 93.00 82 GLY A O 1
ATOM 626 N N . ILE A 1 83 ? 8.318 4.438 -17.029 1.00 94.44 83 ILE A N 1
ATOM 627 C CA . ILE A 1 83 ? 9.743 4.225 -17.315 1.00 94.44 83 ILE A CA 1
ATOM 628 C C . ILE A 1 83 ? 10.291 3.073 -16.462 1.00 94.44 83 ILE A C 1
ATOM 630 O O . ILE A 1 83 ? 9.910 2.924 -15.296 1.00 94.44 83 ILE A O 1
ATOM 634 N N . ASN A 1 84 ? 11.187 2.268 -17.034 1.00 96.81 84 ASN A N 1
ATOM 635 C CA . ASN A 1 84 ? 11.925 1.281 -16.258 1.00 96.81 84 ASN A CA 1
ATOM 636 C C . ASN A 1 84 ? 12.866 2.006 -15.284 1.00 96.81 84 ASN A C 1
ATOM 638 O O . ASN A 1 84 ? 13.548 2.961 -15.654 1.00 96.81 84 ASN A O 1
ATOM 642 N N . LEU A 1 85 ? 12.916 1.558 -14.035 1.00 96.06 85 LEU A N 1
ATOM 643 C CA . LEU A 1 85 ? 13.728 2.160 -12.982 1.00 96.06 85 LEU A CA 1
ATOM 644 C C . LEU A 1 85 ? 15.226 2.200 -13.333 1.00 96.06 85 LEU A C 1
ATOM 646 O O . LEU A 1 85 ? 15.922 3.140 -12.943 1.00 96.06 85 LEU A O 1
ATOM 650 N N . LEU A 1 86 ? 15.702 1.220 -14.110 1.00 96.19 86 LEU A N 1
ATOM 651 C CA . LEU A 1 86 ? 17.082 1.163 -14.608 1.00 96.19 86 LEU A CA 1
ATOM 652 C C . LEU A 1 86 ? 17.381 2.201 -15.703 1.00 96.19 86 LEU A C 1
ATOM 654 O O . LEU A 1 86 ? 18.531 2.606 -15.850 1.00 96.19 86 LEU A O 1
ATOM 658 N N . ASP A 1 87 ? 16.355 2.692 -16.404 1.00 94.69 87 ASP A N 1
ATOM 659 C CA . ASP A 1 87 ? 16.482 3.698 -17.470 1.00 94.69 87 ASP A CA 1
ATOM 660 C C . ASP A 1 87 ? 16.364 5.139 -16.948 1.00 94.69 87 ASP A C 1
ATOM 662 O O . ASP A 1 87 ? 16.543 6.105 -17.694 1.00 94.69 87 ASP A O 1
ATOM 666 N N . ILE A 1 88 ? 16.062 5.324 -15.659 1.00 90.62 88 ILE A N 1
ATOM 667 C CA . ILE A 1 88 ? 16.060 6.651 -15.042 1.00 90.62 88 ILE A CA 1
ATOM 668 C C . ILE A 1 88 ? 17.498 7.162 -15.038 1.00 90.62 88 ILE A C 1
ATOM 670 O O . ILE A 1 88 ? 18.367 6.540 -14.440 1.00 90.62 88 ILE A O 1
ATOM 674 N N . THR A 1 89 ? 17.748 8.324 -15.635 1.00 85.75 89 THR A N 1
ATOM 675 C CA . THR A 1 89 ? 19.043 9.026 -15.607 1.00 85.75 89 THR A CA 1
ATOM 676 C C . THR A 1 89 ? 18.937 10.337 -14.829 1.00 85.75 89 THR A C 1
ATOM 678 O O . THR A 1 89 ? 17.839 10.846 -14.601 1.00 85.75 89 THR A O 1
ATOM 681 N N . ASP A 1 90 ? 20.067 10.931 -14.440 1.00 82.25 90 ASP A N 1
ATOM 682 C CA . ASP A 1 90 ? 20.061 12.242 -13.769 1.00 82.25 90 ASP A CA 1
ATOM 683 C C . ASP A 1 90 ? 19.497 13.348 -14.677 1.00 82.25 90 ASP A C 1
ATOM 685 O O . ASP A 1 90 ? 18.794 14.249 -14.215 1.00 82.25 90 ASP A O 1
ATOM 689 N N . GLU A 1 91 ? 19.741 13.245 -15.988 1.00 83.88 91 GLU A N 1
ATOM 690 C CA . GLU A 1 91 ? 19.154 14.138 -16.988 1.00 83.88 91 GLU A CA 1
ATOM 691 C C . GLU A 1 91 ? 17.629 13.983 -17.045 1.00 83.88 91 GLU A C 1
ATOM 693 O O . GLU A 1 91 ? 16.907 14.983 -17.005 1.00 83.88 91 GLU A O 1
ATOM 698 N N . PHE A 1 92 ? 17.127 12.743 -17.038 1.00 84.25 92 PHE A N 1
ATOM 699 C CA . PHE A 1 92 ? 15.693 12.473 -16.957 1.00 84.25 92 PHE A CA 1
ATOM 700 C C . PHE A 1 92 ? 15.091 13.072 -15.678 1.00 84.25 92 PHE A C 1
ATOM 702 O O . PHE A 1 92 ? 14.101 13.798 -15.749 1.00 84.25 92 PHE A O 1
ATOM 709 N N . LEU A 1 93 ? 15.726 12.873 -14.514 1.00 80.69 93 LEU A N 1
ATOM 710 C CA . LEU A 1 93 ? 15.270 13.443 -13.237 1.00 80.69 93 LEU A CA 1
ATOM 711 C C . LEU A 1 93 ? 15.171 14.974 -13.246 1.00 80.69 93 LEU A C 1
ATOM 713 O O . LEU A 1 93 ? 14.301 15.554 -12.581 1.00 80.69 93 LEU A O 1
ATOM 717 N N . PHE A 1 94 ? 16.072 15.640 -13.969 1.00 78.75 94 PHE A N 1
ATOM 718 C CA . PHE A 1 94 ? 16.049 17.090 -14.113 1.00 78.75 94 PHE A CA 1
ATOM 719 C C . PHE A 1 94 ? 14.860 17.563 -14.960 1.00 78.75 94 PHE A C 1
ATOM 721 O O . PHE A 1 94 ? 14.244 18.577 -14.629 1.00 78.75 94 PHE A O 1
ATOM 728 N N . GLN A 1 95 ? 14.504 16.806 -16.002 1.00 83.81 95 GLN A N 1
ATOM 729 C CA . GLN A 1 95 ? 13.379 17.095 -16.897 1.00 83.81 95 GLN A CA 1
ATOM 730 C C . GLN A 1 95 ? 12.008 16.798 -16.268 1.00 83.81 95 GLN A C 1
ATOM 732 O O . GLN A 1 95 ? 10.992 17.318 -16.731 1.00 83.81 95 GLN A O 1
ATOM 737 N N . LEU A 1 96 ? 11.956 15.995 -15.202 1.00 81.38 96 LEU A N 1
ATOM 738 C CA . LEU A 1 96 ? 10.711 15.704 -14.501 1.00 81.38 96 LEU A CA 1
ATOM 739 C C . LEU A 1 96 ? 10.122 16.944 -13.815 1.00 81.38 96 LEU A C 1
ATOM 741 O O . LEU A 1 96 ? 10.808 17.680 -13.095 1.00 81.38 96 LEU A O 1
ATOM 745 N N . ASN A 1 97 ? 8.798 17.077 -13.932 1.00 79.75 97 ASN A N 1
ATOM 746 C CA . ASN A 1 97 ? 7.976 18.049 -13.208 1.00 79.75 97 ASN A CA 1
ATOM 747 C C . ASN A 1 97 ? 7.790 17.642 -11.732 1.00 79.75 97 ASN A C 1
ATOM 749 O O . ASN A 1 97 ? 6.671 17.453 -11.257 1.00 79.75 97 ASN A O 1
ATOM 753 N N . LEU A 1 98 ? 8.894 17.479 -11.001 1.00 81.88 98 LEU A N 1
ATOM 754 C CA . LEU A 1 98 ? 8.900 17.207 -9.566 1.00 81.88 98 LEU A CA 1
ATOM 755 C C . LEU A 1 98 ? 9.125 18.493 -8.773 1.00 81.88 98 LEU A C 1
ATOM 757 O O . LEU A 1 98 ? 9.866 19.388 -9.184 1.00 81.88 98 LEU A O 1
ATOM 761 N N . SER A 1 99 ? 8.532 18.561 -7.581 1.00 86.81 99 SER A N 1
ATOM 762 C CA . SER A 1 99 ? 8.887 19.606 -6.620 1.00 86.81 99 SER A CA 1
ATOM 763 C C . SER A 1 99 ? 10.367 19.481 -6.211 1.00 86.81 99 SER A C 1
ATOM 765 O O . SER A 1 99 ? 10.905 18.368 -6.215 1.00 86.81 99 SER A O 1
ATOM 767 N N . PRO A 1 100 ? 11.034 20.571 -5.779 1.00 85.69 100 PRO A N 1
ATOM 768 C CA . PRO A 1 100 ? 12.419 20.502 -5.302 1.00 85.69 100 PRO A CA 1
ATOM 769 C C . PRO A 1 100 ? 12.620 19.457 -4.196 1.00 85.69 100 PRO A C 1
ATOM 771 O O . PRO A 1 100 ? 13.616 18.735 -4.185 1.00 85.69 100 PRO A O 1
ATOM 774 N N . ARG A 1 101 ? 11.632 19.326 -3.299 1.00 85.94 101 ARG A N 1
ATOM 775 C CA . ARG A 1 101 ? 11.627 18.305 -2.247 1.00 85.94 101 ARG A CA 1
ATOM 776 C C . ARG A 1 101 ? 11.499 16.896 -2.824 1.00 85.94 101 ARG A C 1
ATOM 778 O O . ARG A 1 101 ? 12.271 16.031 -2.432 1.00 85.94 101 ARG A O 1
ATOM 785 N N . GLY A 1 102 ? 10.561 16.674 -3.746 1.00 86.31 102 GLY A N 1
ATOM 786 C CA . GLY A 1 102 ? 10.366 15.371 -4.389 1.00 86.31 102 GLY A CA 1
ATOM 787 C C . GLY A 1 102 ? 11.607 14.909 -5.152 1.00 86.31 102 GLY A C 1
ATOM 788 O O . GLY A 1 102 ? 12.005 13.757 -5.029 1.00 86.31 102 GLY A O 1
ATOM 789 N N . ARG A 1 103 ? 12.281 15.827 -5.856 1.00 87.94 103 ARG A N 1
ATOM 790 C CA . ARG A 1 103 ? 13.540 15.536 -6.554 1.00 87.94 103 ARG A CA 1
ATOM 791 C C . ARG A 1 103 ? 14.664 15.155 -5.587 1.00 87.94 103 ARG A C 1
ATOM 793 O O . ARG A 1 103 ? 15.360 14.182 -5.841 1.00 87.94 103 ARG A O 1
ATOM 800 N N . SER A 1 104 ? 14.824 15.893 -4.487 1.00 88.06 104 SER A N 1
ATOM 801 C CA . SER A 1 104 ? 15.839 15.594 -3.463 1.00 88.06 104 SER A CA 1
ATOM 802 C C . SER A 1 104 ? 15.606 14.229 -2.805 1.00 88.06 104 SER A C 1
ATOM 804 O O . SER A 1 104 ? 16.532 13.431 -2.689 1.00 88.06 104 SER A O 1
ATOM 806 N N . VAL A 1 105 ? 14.350 13.931 -2.456 1.00 90.12 105 VAL A N 1
ATOM 807 C CA . VAL A 1 105 ? 13.949 12.629 -1.909 1.00 90.12 105 VAL A CA 1
ATOM 808 C C . VAL A 1 105 ? 14.260 11.500 -2.887 1.00 90.12 105 VAL A C 1
ATOM 810 O O . VAL A 1 105 ? 14.932 10.547 -2.506 1.00 90.12 105 VAL A O 1
ATOM 813 N N . LEU A 1 106 ? 13.824 11.622 -4.144 1.00 89.75 106 LEU A N 1
ATOM 814 C CA . LEU A 1 106 ? 14.053 10.590 -5.151 1.00 89.75 106 LEU A CA 1
ATOM 815 C C . LEU A 1 106 ? 15.549 10.377 -5.396 1.00 89.75 106 LEU A C 1
ATOM 817 O O . LEU A 1 106 ? 16.003 9.242 -5.402 1.00 89.75 106 LEU A O 1
ATOM 821 N N . HIS A 1 107 ? 16.329 11.452 -5.518 1.00 89.88 107 HIS A N 1
ATOM 822 C CA . HIS A 1 107 ? 17.780 11.362 -5.679 1.00 89.88 107 HIS A CA 1
ATOM 823 C C . HIS A 1 107 ? 18.457 10.628 -4.508 1.00 89.88 107 HIS A C 1
ATOM 825 O O . HIS A 1 107 ? 19.442 9.927 -4.719 1.00 89.88 107 HIS A O 1
ATOM 831 N N . ALA A 1 108 ? 17.947 10.775 -3.281 1.00 92.12 108 ALA A N 1
ATOM 832 C CA . ALA A 1 108 ? 18.513 10.110 -2.110 1.00 92.12 108 ALA A CA 1
ATOM 833 C C . ALA A 1 108 ? 18.285 8.589 -2.110 1.00 92.12 108 ALA A C 1
ATOM 835 O O . ALA A 1 108 ? 19.182 7.857 -1.709 1.00 92.12 108 ALA A O 1
ATOM 836 N N . ILE A 1 109 ? 17.118 8.120 -2.565 1.00 95.00 109 ILE A N 1
ATOM 837 C CA . ILE A 1 109 ? 16.747 6.691 -2.530 1.00 95.00 109 ILE A CA 1
ATOM 838 C C . ILE A 1 109 ? 17.008 5.950 -3.847 1.00 95.00 109 ILE A C 1
ATOM 840 O O . ILE A 1 109 ? 17.009 4.724 -3.877 1.00 95.00 109 ILE A O 1
ATOM 844 N N . LEU A 1 110 ? 17.216 6.671 -4.953 1.00 94.00 110 LEU A N 1
ATOM 845 C CA . LEU A 1 110 ? 17.377 6.069 -6.276 1.00 94.00 110 LEU A CA 1
ATOM 846 C C . LEU A 1 110 ? 18.532 5.055 -6.378 1.00 94.00 110 LEU A C 1
ATOM 848 O O . LEU A 1 110 ? 18.344 4.070 -7.090 1.00 94.00 110 LEU A O 1
ATOM 852 N N . PRO A 1 111 ? 19.692 5.228 -5.709 1.00 95.12 111 PRO A N 1
ATOM 853 C CA . PRO A 1 111 ? 20.737 4.205 -5.708 1.00 95.12 111 PRO A CA 1
ATOM 854 C C . PRO A 1 111 ? 20.244 2.851 -5.182 1.00 95.12 111 PRO A C 1
ATOM 856 O O . PRO A 1 111 ? 20.407 1.849 -5.873 1.00 95.12 111 PRO A O 1
ATOM 859 N N . ASP A 1 112 ? 19.561 2.840 -4.033 1.00 97.56 112 ASP A N 1
ATOM 860 C CA . ASP A 1 112 ? 19.015 1.617 -3.428 1.00 97.56 112 ASP A CA 1
ATOM 861 C C . ASP A 1 112 ? 17.930 0.998 -4.317 1.00 97.56 112 ASP A C 1
ATOM 863 O O . ASP A 1 112 ? 17.868 -0.215 -4.510 1.00 97.56 112 ASP A O 1
ATOM 867 N N . LEU A 1 113 ? 17.077 1.845 -4.898 1.00 97.69 113 LEU A N 1
ATOM 868 C CA . LEU A 1 113 ? 16.039 1.413 -5.828 1.00 97.69 113 LEU A CA 1
ATOM 869 C C . LEU A 1 113 ? 16.634 0.737 -7.071 1.00 97.69 113 LEU A C 1
ATOM 871 O O . LEU A 1 113 ? 16.175 -0.336 -7.463 1.00 97.69 113 LEU A O 1
ATOM 875 N N . ARG A 1 114 ? 17.669 1.332 -7.678 1.00 96.69 114 ARG A N 1
ATOM 876 C CA . ARG A 1 114 ? 18.357 0.758 -8.844 1.00 96.69 114 ARG A CA 1
ATOM 877 C C . ARG A 1 114 ? 19.060 -0.552 -8.503 1.00 96.69 114 ARG A C 1
ATOM 879 O O . ARG A 1 114 ? 19.020 -1.461 -9.323 1.00 96.69 114 ARG A O 1
ATOM 886 N N . GLU A 1 115 ? 19.668 -0.661 -7.322 1.00 98.19 115 GLU A N 1
ATOM 887 C CA . GLU A 1 115 ? 20.290 -1.908 -6.860 1.00 98.19 115 GLU A CA 1
ATOM 888 C C . GLU A 1 115 ? 19.270 -3.055 -6.833 1.00 98.19 115 GLU A C 1
ATOM 890 O O . GLU A 1 115 ? 19.513 -4.121 -7.401 1.00 98.19 115 GLU A O 1
ATOM 895 N N . ILE A 1 116 ? 18.089 -2.819 -6.253 1.00 98.56 116 ILE A N 1
ATOM 896 C CA . ILE A 1 116 ? 17.029 -3.835 -6.187 1.00 98.56 116 ILE A CA 1
ATOM 897 C C . ILE A 1 116 ? 16.465 -4.129 -7.581 1.00 98.56 116 ILE A C 1
ATOM 899 O O . ILE A 1 116 ? 16.269 -5.290 -7.929 1.00 98.56 116 ILE A O 1
ATOM 903 N N . ALA A 1 117 ? 16.225 -3.104 -8.403 1.00 98.50 117 ALA A N 1
ATOM 904 C CA . ALA A 1 117 ? 15.721 -3.301 -9.761 1.00 98.50 117 ALA A CA 1
ATOM 905 C C . ALA A 1 117 ? 16.689 -4.108 -10.637 1.00 98.50 117 ALA A C 1
ATOM 907 O O . ALA A 1 117 ? 16.237 -4.953 -11.405 1.00 98.50 117 ALA A O 1
ATOM 908 N N . LEU A 1 118 ? 18.001 -3.898 -10.487 1.00 98.50 118 LEU A N 1
ATOM 909 C CA . LEU A 1 118 ? 19.020 -4.687 -11.177 1.00 98.50 118 LEU A CA 1
ATOM 910 C C . LEU A 1 118 ? 18.973 -6.147 -10.720 1.00 98.50 118 LEU A C 1
ATOM 912 O O . LEU A 1 118 ? 18.940 -7.049 -11.547 1.00 98.50 118 LEU A O 1
ATOM 916 N N . SER A 1 119 ? 18.884 -6.377 -9.409 1.00 98.62 119 SER A N 1
ATOM 917 C CA . SER A 1 119 ? 18.734 -7.722 -8.845 1.00 98.62 119 SER A CA 1
ATOM 918 C C . SER A 1 119 ? 17.476 -8.437 -9.364 1.00 98.62 119 SER A C 1
ATOM 920 O O . SER A 1 119 ? 17.525 -9.624 -9.693 1.00 98.62 119 SER A O 1
ATOM 922 N N . ILE A 1 120 ? 16.352 -7.722 -9.484 1.00 98.69 120 ILE A N 1
ATOM 923 C CA . ILE A 1 120 ? 15.106 -8.258 -10.046 1.00 98.69 120 ILE A CA 1
ATOM 924 C C . ILE A 1 120 ? 15.282 -8.628 -11.528 1.00 98.69 120 ILE A C 1
ATOM 926 O O . ILE A 1 120 ? 14.875 -9.718 -11.933 1.00 98.69 120 ILE A O 1
ATOM 930 N N . ASP A 1 121 ? 15.891 -7.751 -12.328 1.00 98.19 121 ASP A N 1
ATOM 931 C CA . ASP A 1 121 ? 16.126 -7.980 -13.758 1.00 98.19 121 ASP A CA 1
ATOM 932 C C . ASP A 1 121 ? 17.063 -9.177 -14.002 1.00 98.19 121 ASP A C 1
ATOM 934 O O . ASP A 1 121 ? 16.764 -10.056 -14.814 1.00 98.19 121 ASP A O 1
ATOM 938 N N . GLU A 1 122 ? 18.150 -9.278 -13.232 1.00 98.19 122 GLU A N 1
ATOM 939 C CA . GLU A 1 122 ? 19.124 -10.368 -13.336 1.00 98.19 122 GLU A CA 1
ATOM 940 C C . GLU A 1 122 ? 18.540 -11.730 -12.929 1.00 98.19 122 GLU A C 1
ATOM 942 O O . GLU A 1 122 ? 18.832 -12.740 -13.573 1.00 98.19 122 GLU A O 1
ATOM 947 N N . LYS A 1 123 ? 17.725 -11.779 -11.864 1.00 98.19 123 LYS A N 1
ATOM 948 C CA . LYS A 1 123 ? 17.181 -13.036 -11.316 1.00 98.19 123 LYS A CA 1
ATOM 949 C C . LYS A 1 123 ? 15.899 -13.496 -12.000 1.00 98.19 123 LYS A C 1
ATOM 951 O O . LYS A 1 123 ? 15.699 -14.699 -12.165 1.00 98.19 123 LYS A O 1
ATOM 956 N N . TYR A 1 124 ? 15.015 -12.559 -12.329 1.00 98.25 124 TYR A N 1
ATOM 957 C CA . TYR A 1 124 ? 13.643 -12.857 -12.743 1.00 98.25 124 TYR A CA 1
ATOM 958 C C . TYR A 1 124 ? 13.314 -12.349 -14.148 1.00 98.25 124 TYR A C 1
ATOM 960 O O . TYR A 1 124 ? 12.254 -12.692 -14.667 1.00 98.25 124 TYR A O 1
ATOM 968 N N . HIS A 1 125 ? 14.195 -11.553 -14.769 1.00 97.88 125 HIS A N 1
ATOM 969 C CA . HIS A 1 125 ? 13.970 -10.931 -16.080 1.00 97.88 125 HIS A CA 1
ATOM 970 C C . HIS A 1 125 ? 12.658 -10.132 -16.147 1.00 97.88 125 HIS A C 1
ATOM 972 O O . HIS A 1 125 ? 11.987 -10.089 -17.179 1.00 97.88 125 HIS A O 1
ATOM 978 N N . ALA A 1 126 ? 12.288 -9.519 -15.019 1.00 98.25 126 ALA A N 1
ATOM 979 C CA . ALA A 1 126 ? 11.071 -8.740 -14.860 1.00 98.25 126 ALA A CA 1
ATOM 980 C C . ALA A 1 126 ? 11.425 -7.243 -14.775 1.00 98.25 126 ALA A C 1
ATOM 982 O O . ALA A 1 126 ? 12.070 -6.824 -13.814 1.00 98.25 126 ALA A O 1
ATOM 983 N N . PRO A 1 127 ? 10.999 -6.399 -15.731 1.00 98.31 127 PRO A N 1
ATOM 984 C CA . PRO A 1 127 ? 11.270 -4.970 -15.663 1.00 98.31 127 PRO A CA 1
ATOM 985 C C . PRO A 1 127 ? 10.505 -4.315 -14.507 1.00 98.31 127 PRO A C 1
ATOM 987 O O . PRO A 1 127 ? 9.347 -4.653 -14.234 1.00 98.31 127 PRO A O 1
ATOM 990 N N . VAL A 1 128 ? 11.134 -3.323 -13.869 1.00 98.62 128 VAL A N 1
ATOM 991 C CA . VAL A 1 128 ? 10.523 -2.531 -12.794 1.00 98.62 128 VAL A CA 1
ATOM 992 C C . VAL A 1 128 ? 10.002 -1.214 -13.347 1.00 98.62 128 VAL A C 1
ATOM 994 O O . VAL A 1 128 ? 10.767 -0.284 -13.587 1.00 98.62 128 VAL A O 1
ATOM 997 N N . LEU A 1 129 ? 8.690 -1.127 -13.552 1.00 98.25 129 LEU A N 1
ATOM 998 C CA . LEU A 1 129 ? 8.036 -0.010 -14.228 1.00 98.25 129 LEU A CA 1
ATOM 999 C C . LEU A 1 129 ? 7.482 0.998 -13.216 1.00 98.25 129 LEU A C 1
ATOM 1001 O O . LEU A 1 129 ? 6.618 0.668 -12.401 1.00 98.25 129 LEU A O 1
ATOM 1005 N N . ALA A 1 130 ? 7.926 2.251 -13.300 1.00 95.94 130 ALA A N 1
ATOM 1006 C CA . ALA A 1 130 ? 7.463 3.354 -12.460 1.00 95.94 130 ALA A CA 1
ATOM 1007 C C . ALA A 1 130 ? 6.071 3.852 -12.912 1.00 95.94 130 ALA A C 1
ATOM 1009 O O . ALA A 1 130 ? 5.922 4.876 -13.595 1.00 95.94 130 ALA A O 1
ATOM 1010 N N . MET A 1 131 ? 5.044 3.080 -12.552 1.00 96.31 131 MET A N 1
ATOM 1011 C CA . MET A 1 131 ? 3.650 3.282 -12.958 1.00 96.31 131 MET A CA 1
ATOM 1012 C C . MET A 1 131 ? 2.897 4.238 -12.027 1.00 96.31 131 MET A C 1
ATOM 1014 O O . MET A 1 131 ? 2.103 5.062 -12.496 1.00 96.31 131 MET A O 1
ATOM 1018 N N . GLY A 1 132 ? 3.149 4.138 -10.719 1.00 93.69 132 GLY A N 1
ATOM 1019 C CA . GLY A 1 132 ? 2.469 4.929 -9.702 1.00 93.69 132 GLY A CA 1
ATOM 1020 C C . GLY A 1 132 ? 0.959 4.683 -9.635 1.00 93.69 132 GLY A C 1
ATOM 1021 O O . GLY A 1 132 ? 0.451 3.636 -10.044 1.00 93.69 132 GLY A O 1
ATOM 1022 N N . LYS A 1 133 ? 0.225 5.734 -9.258 1.00 89.56 133 LYS A N 1
ATOM 1023 C CA . LYS A 1 133 ? -1.240 5.759 -9.072 1.00 89.56 133 LYS A CA 1
ATOM 1024 C C . LYS A 1 133 ? -2.088 5.367 -10.288 1.00 89.56 133 LYS A C 1
ATOM 1026 O O . LYS A 1 133 ? -3.297 5.228 -10.172 1.00 89.56 133 LYS A O 1
ATOM 1031 N N . ARG A 1 134 ? -1.496 5.241 -11.482 1.00 88.94 134 ARG A N 1
ATOM 1032 C CA . ARG A 1 134 ? -2.212 4.792 -12.694 1.00 88.94 134 ARG A CA 1
ATOM 1033 C C . ARG A 1 134 ? -2.273 3.268 -12.816 1.00 88.94 134 ARG A C 1
ATOM 1035 O O . ARG A 1 134 ? -2.914 2.760 -13.732 1.00 88.94 134 ARG A O 1
ATOM 1042 N N . SER A 1 135 ? -1.569 2.552 -11.945 1.00 96.88 135 SER A N 1
ATOM 1043 C CA . SER A 1 135 ? -1.551 1.097 -11.902 1.00 96.88 135 SER A CA 1
ATOM 1044 C C . SER A 1 135 ? -2.712 0.572 -11.061 1.00 96.88 135 SER A C 1
ATOM 1046 O O . SER A 1 135 ? -2.713 0.720 -9.841 1.00 96.88 135 SER A O 1
ATOM 1048 N N . LEU A 1 136 ? -3.657 -0.115 -11.708 1.00 97.12 136 LEU A N 1
ATOM 1049 C CA . LEU A 1 136 ? -4.707 -0.866 -11.014 1.00 97.12 136 LEU A CA 1
ATOM 1050 C C . LEU A 1 136 ? -4.123 -1.873 -9.993 1.00 97.12 136 LEU A C 1
ATOM 1052 O O . LEU A 1 136 ? -4.591 -1.883 -8.859 1.00 97.12 136 LEU A O 1
ATOM 1056 N N . PRO A 1 137 ? -3.060 -2.649 -10.306 1.00 98.25 137 PRO A N 1
ATOM 1057 C CA . PRO A 1 137 ? -2.374 -3.470 -9.306 1.00 98.25 137 PRO A CA 1
ATOM 1058 C C . PRO A 1 137 ? -1.892 -2.701 -8.068 1.00 98.25 137 PRO A C 1
ATOM 1060 O O . PRO A 1 137 ? -2.076 -3.192 -6.958 1.00 98.25 137 PRO A O 1
ATOM 1063 N N . VAL A 1 138 ? -1.292 -1.513 -8.236 1.00 98.38 138 VAL A N 1
ATOM 1064 C CA . VAL A 1 138 ? -0.797 -0.706 -7.097 1.00 98.38 138 VAL A CA 1
ATOM 1065 C C . VAL A 1 138 ? -1.971 -0.331 -6.199 1.00 98.38 138 VAL A C 1
ATOM 1067 O O . VAL A 1 138 ? -1.905 -0.485 -4.986 1.00 98.38 138 VAL A O 1
ATOM 1070 N N . ARG A 1 139 ? -3.099 0.057 -6.800 1.00 98.06 139 ARG A N 1
ATOM 1071 C CA . ARG A 1 139 ? -4.327 0.353 -6.064 1.00 98.06 139 ARG A CA 1
ATOM 1072 C C . ARG A 1 139 ? -4.878 -0.862 -5.313 1.00 98.06 139 ARG A C 1
ATOM 1074 O O . ARG A 1 139 ? -5.337 -0.725 -4.185 1.00 98.06 139 ARG A O 1
ATOM 1081 N N . ILE A 1 140 ? -4.808 -2.064 -5.885 1.00 98.44 140 ILE A N 1
ATOM 1082 C CA . ILE A 1 140 ? -5.187 -3.293 -5.165 1.00 98.44 140 ILE A CA 1
ATOM 1083 C C . ILE A 1 140 ? -4.244 -3.517 -3.977 1.00 98.44 140 ILE A C 1
ATOM 1085 O O . ILE A 1 140 ? -4.717 -3.840 -2.887 1.00 98.44 140 ILE A O 1
ATOM 1089 N N . ALA A 1 141 ? -2.936 -3.292 -4.142 1.00 98.56 141 ALA A N 1
ATOM 1090 C CA . ALA A 1 141 ? -1.987 -3.377 -3.034 1.00 98.56 141 ALA A CA 1
ATOM 1091 C C . ALA A 1 141 ? -2.305 -2.358 -1.932 1.00 98.56 141 ALA A C 1
ATOM 1093 O O . ALA A 1 141 ? -2.284 -2.740 -0.768 1.00 98.56 141 ALA A O 1
ATOM 1094 N N . GLU A 1 142 ? -2.713 -1.132 -2.272 1.00 98.50 142 GLU A N 1
ATOM 1095 C CA . GLU A 1 142 ? -3.148 -0.095 -1.320 1.00 98.50 142 GLU A CA 1
ATOM 1096 C C . GLU A 1 142 ? -4.376 -0.525 -0.501 1.00 98.50 142 GLU A C 1
ATOM 1098 O O . GLU A 1 142 ? -4.435 -0.322 0.718 1.00 98.50 142 GLU A O 1
ATOM 1103 N N . LEU A 1 143 ? -5.361 -1.170 -1.141 1.00 98.56 143 LEU A N 1
ATOM 1104 C CA . LEU A 1 143 ? -6.547 -1.705 -0.457 1.00 98.56 143 LEU A CA 1
ATOM 1105 C C . LEU A 1 143 ? -6.177 -2.844 0.499 1.00 98.56 143 LEU A C 1
ATOM 1107 O O . LEU A 1 143 ? -6.665 -2.891 1.631 1.00 98.56 143 LEU A O 1
ATOM 1111 N N . TYR A 1 144 ? -5.292 -3.747 0.072 1.00 98.50 144 TYR A N 1
ATOM 1112 C CA . TYR A 1 144 ? -4.801 -4.825 0.927 1.00 98.50 144 TYR A CA 1
ATOM 1113 C C . TYR A 1 144 ? -3.941 -4.282 2.070 1.00 98.50 144 TYR A C 1
ATOM 1115 O O . TYR A 1 144 ? -4.189 -4.625 3.224 1.00 98.50 144 TYR A O 1
ATOM 1123 N N . ALA A 1 145 ? -3.003 -3.378 1.794 1.00 98.25 145 ALA A N 1
ATOM 1124 C CA . ALA A 1 145 ? -2.234 -2.673 2.809 1.00 98.25 145 ALA A CA 1
ATOM 1125 C C . ALA A 1 145 ? -3.166 -1.980 3.803 1.00 98.25 145 ALA A C 1
ATOM 1127 O O . ALA A 1 145 ? -2.975 -2.107 5.005 1.00 98.25 145 ALA A O 1
ATOM 1128 N N . SER A 1 146 ? -4.257 -1.372 3.342 1.00 98.31 146 SER A N 1
ATOM 1129 C CA . SER A 1 146 ? -5.256 -0.785 4.232 1.00 98.31 146 SER A CA 1
ATOM 1130 C C . SER A 1 146 ? -5.923 -1.830 5.132 1.00 98.31 146 SER A C 1
ATOM 1132 O O . SER A 1 146 ? -6.023 -1.631 6.340 1.00 98.31 146 SER A O 1
ATOM 1134 N N . ALA A 1 147 ? -6.338 -2.978 4.592 1.00 97.81 147 ALA A N 1
ATOM 1135 C CA . ALA A 1 147 ? -6.924 -4.049 5.398 1.00 97.81 147 ALA A CA 1
ATOM 1136 C C . ALA A 1 147 ? -5.943 -4.561 6.473 1.00 97.81 147 ALA A C 1
ATOM 1138 O O . ALA A 1 147 ? -6.313 -4.661 7.649 1.00 97.81 147 ALA A O 1
ATOM 1139 N N . TYR A 1 148 ? -4.681 -4.806 6.098 1.00 97.50 148 TYR A N 1
ATOM 1140 C CA . TYR A 1 148 ? -3.623 -5.225 7.023 1.00 97.50 148 TYR A CA 1
ATOM 1141 C C . TYR A 1 148 ? -3.315 -4.163 8.085 1.00 97.50 148 TYR A C 1
ATOM 1143 O O . TYR A 1 148 ? -3.240 -4.479 9.278 1.00 97.50 148 TYR A O 1
ATOM 1151 N N . GLY A 1 149 ? -3.224 -2.899 7.684 1.00 97.12 149 GLY A N 1
ATOM 1152 C CA . GLY A 1 149 ? -3.000 -1.768 8.575 1.00 97.12 149 GLY A CA 1
ATOM 1153 C C . GLY A 1 149 ? -4.133 -1.557 9.578 1.00 97.12 149 GLY A C 1
ATOM 1154 O O . GLY A 1 149 ? -3.869 -1.297 10.754 1.00 97.12 149 GLY A O 1
ATOM 1155 N N . ILE A 1 150 ? -5.391 -1.754 9.165 1.00 97.31 150 ILE A N 1
ATOM 1156 C CA . ILE A 1 150 ? -6.556 -1.714 10.061 1.00 97.31 150 ILE A CA 1
ATOM 1157 C C . ILE A 1 150 ? -6.457 -2.807 11.121 1.00 97.31 150 ILE A C 1
ATOM 1159 O O . ILE A 1 150 ? -6.586 -2.517 12.312 1.00 97.31 150 ILE A O 1
ATOM 1163 N N . ALA A 1 151 ? -6.202 -4.057 10.727 1.00 95.56 151 ALA A N 1
ATOM 1164 C CA . ALA A 1 151 ? -6.090 -5.144 11.697 1.00 95.56 151 ALA A CA 1
ATOM 1165 C C . ALA A 1 151 ? -4.930 -4.929 12.668 1.00 95.56 151 ALA A C 1
ATOM 1167 O O . ALA A 1 151 ? -5.060 -5.204 13.866 1.00 95.56 151 ALA A O 1
ATOM 1168 N N . ARG A 1 152 ? -3.815 -4.378 12.181 1.00 95.38 152 ARG A N 1
ATOM 1169 C CA . ARG A 1 152 ? -2.716 -3.992 13.054 1.00 95.38 152 ARG A CA 1
ATOM 1170 C C . ARG A 1 152 ? -3.122 -2.890 14.022 1.00 95.38 152 ARG A C 1
ATOM 1172 O O . ARG A 1 152 ? -2.856 -3.022 15.213 1.00 95.38 152 ARG A O 1
ATOM 1179 N N . GLY A 1 153 ? -3.764 -1.822 13.566 1.00 95.50 153 GLY A N 1
ATOM 1180 C CA . GLY A 1 153 ? -4.188 -0.761 14.474 1.00 95.50 153 GLY A CA 1
ATOM 1181 C C . GLY A 1 153 ? -5.239 -1.233 15.483 1.00 95.50 153 GLY A C 1
ATOM 1182 O O . GLY A 1 153 ? -5.181 -0.828 16.640 1.00 95.50 153 GLY A O 1
ATOM 1183 N N . ILE A 1 154 ? -6.110 -2.181 15.114 1.00 94.62 154 ILE A N 1
ATOM 1184 C CA . ILE A 1 154 ? -6.995 -2.882 16.061 1.00 94.62 154 ILE A CA 1
ATOM 1185 C C . ILE A 1 154 ? -6.173 -3.643 17.108 1.00 94.62 154 ILE A C 1
ATOM 1187 O O . ILE A 1 154 ? -6.461 -3.552 18.299 1.00 94.62 154 ILE A O 1
ATOM 1191 N N . LYS A 1 155 ? -5.118 -4.358 16.701 1.00 93.12 155 LYS A N 1
ATOM 1192 C CA . LYS A 1 155 ? -4.212 -5.041 17.637 1.00 93.12 155 LYS A CA 1
ATOM 1193 C C . LYS A 1 155 ? -3.549 -4.050 18.598 1.00 93.12 155 LYS A C 1
ATOM 1195 O O . LYS A 1 155 ? -3.533 -4.316 19.798 1.00 93.12 155 LYS A O 1
ATOM 1200 N N . ILE A 1 156 ? -3.070 -2.906 18.106 1.00 93.50 156 ILE A N 1
ATOM 1201 C CA . ILE A 1 156 ? -2.479 -1.850 18.943 1.00 93.50 156 ILE A CA 1
ATOM 1202 C C . ILE A 1 156 ? -3.525 -1.303 19.932 1.00 93.50 156 ILE A C 1
ATOM 1204 O O . ILE A 1 156 ? -3.267 -1.267 21.132 1.00 93.50 156 ILE A O 1
ATOM 1208 N N . ALA A 1 157 ? -4.732 -0.970 19.467 1.00 93.88 157 ALA A N 1
ATOM 1209 C CA . ALA A 1 157 ? -5.813 -0.470 20.322 1.00 93.88 157 ALA A CA 1
ATOM 1210 C C . ALA A 1 157 ? -6.287 -1.505 21.358 1.00 93.88 157 ALA A C 1
ATOM 1212 O O . ALA A 1 157 ? -6.698 -1.152 22.456 1.00 93.88 157 ALA A O 1
ATOM 1213 N N . SER A 1 158 ? -6.213 -2.805 21.060 1.00 91.50 158 SER A N 1
ATOM 1214 C CA . SER A 1 158 ? -6.633 -3.846 22.011 1.00 91.50 158 SER A CA 1
ATOM 1215 C C . SER A 1 158 ? -5.757 -3.914 23.271 1.00 91.50 158 SER A C 1
ATOM 1217 O O . SER A 1 158 ? -6.222 -4.333 24.337 1.00 91.50 158 SER A O 1
ATOM 1219 N N . VAL A 1 159 ? -4.499 -3.471 23.170 1.00 91.25 159 VAL A N 1
ATOM 1220 C CA . VAL A 1 159 ? -3.531 -3.467 24.275 1.00 91.25 159 VAL A CA 1
ATOM 1221 C C . VAL A 1 159 ? -3.301 -2.076 24.873 1.00 91.25 159 VAL A C 1
ATOM 1223 O O . VAL A 1 159 ? -2.523 -1.969 25.817 1.00 91.25 159 VAL A O 1
ATOM 1226 N N . SER A 1 160 ? -3.983 -1.036 24.378 1.00 88.62 160 SER A N 1
ATOM 1227 C CA . SER A 1 160 ? -3.900 0.320 24.932 1.00 88.62 160 SER A CA 1
ATOM 1228 C C . SER A 1 160 ? -4.639 0.445 26.270 1.00 88.62 160 SER A C 1
ATOM 1230 O O . SER A 1 160 ? -5.350 -0.473 26.717 1.00 88.62 160 SER A O 1
ATOM 1232 N N . GLU A 1 161 ? -4.466 1.595 26.923 1.00 85.00 161 GLU A N 1
ATOM 1233 C CA . GLU A 1 161 ? -5.187 1.915 28.152 1.00 85.00 161 GLU A CA 1
ATOM 1234 C C . GLU A 1 161 ? -6.696 2.047 27.884 1.00 85.00 161 GLU A C 1
ATOM 1236 O O . GLU A 1 161 ? -7.134 2.407 26.786 1.00 85.00 161 GLU A O 1
ATOM 1241 N N . ALA A 1 162 ? -7.514 1.706 28.884 1.00 79.25 162 ALA A N 1
ATOM 1242 C CA . ALA A 1 162 ? -8.965 1.833 28.775 1.00 79.25 162 ALA A CA 1
ATOM 1243 C C . ALA A 1 162 ? -9.353 3.310 28.590 1.00 79.25 162 ALA A C 1
ATOM 1245 O O . ALA A 1 162 ? -8.835 4.187 29.277 1.00 79.25 162 ALA A O 1
ATOM 1246 N N . GLY A 1 163 ? -10.247 3.582 27.638 1.00 77.69 163 GLY A N 1
ATOM 1247 C CA . GLY A 1 163 ? -10.657 4.941 27.272 1.00 77.69 163 GLY A CA 1
ATOM 1248 C C . GLY A 1 163 ? -9.716 5.663 26.299 1.00 77.69 163 GLY A C 1
ATOM 1249 O O . GLY A 1 163 ? -10.121 6.667 25.705 1.00 77.69 163 GLY A O 1
ATOM 1250 N N . GLU A 1 164 ? -8.505 5.150 26.056 1.00 87.00 164 GLU A N 1
ATOM 1251 C CA . GLU A 1 164 ? -7.619 5.701 25.031 1.00 87.00 164 GLU A CA 1
ATOM 1252 C C . GLU A 1 164 ? -8.151 5.371 23.630 1.00 87.00 164 GLU A C 1
ATOM 1254 O O . GLU A 1 164 ? -8.617 4.263 23.349 1.00 87.00 164 GLU A O 1
ATOM 1259 N N . SER A 1 165 ? -8.123 6.370 22.746 1.00 93.19 165 SER A N 1
ATOM 1260 C CA . SER A 1 165 ? -8.538 6.221 21.354 1.00 93.19 165 SER A CA 1
ATOM 1261 C C . SER A 1 165 ? -7.339 6.371 20.431 1.00 93.19 165 SER A C 1
ATOM 1263 O O . SER A 1 165 ? -6.644 7.384 20.482 1.00 93.19 165 SER A O 1
ATOM 1265 N N . ILE A 1 166 ? -7.157 5.402 19.542 1.00 95.38 166 ILE A N 1
ATOM 1266 C CA . ILE A 1 166 ? -6.214 5.490 18.428 1.00 95.38 166 ILE A CA 1
ATOM 1267 C C . ILE A 1 166 ? -6.989 5.924 17.191 1.00 95.38 166 ILE A C 1
ATOM 1269 O O . ILE A 1 166 ? -8.094 5.446 16.941 1.00 95.38 166 ILE A O 1
ATOM 1273 N N . TYR A 1 167 ? -6.406 6.820 16.405 1.00 97.69 167 TYR A N 1
ATOM 1274 C CA . TYR A 1 167 ? -6.982 7.270 15.146 1.00 97.69 167 TYR A CA 1
ATOM 1275 C C . TYR A 1 167 ? -6.148 6.723 13.995 1.00 97.69 167 TYR A C 1
ATOM 1277 O O . TYR A 1 167 ? -4.935 6.922 13.970 1.00 97.69 167 TYR A O 1
ATOM 1285 N N . LEU A 1 168 ? -6.792 6.044 13.048 1.00 97.88 168 LEU A N 1
ATOM 1286 C CA . LEU A 1 168 ? -6.158 5.576 11.818 1.00 97.88 168 LEU A CA 1
ATOM 1287 C C . LEU A 1 168 ? -6.716 6.326 10.618 1.00 97.88 168 LEU A C 1
ATOM 1289 O O . LEU A 1 168 ? -7.922 6.306 10.407 1.00 97.88 168 LEU A O 1
ATOM 1293 N N . GLY A 1 169 ? -5.858 6.932 9.807 1.00 98.25 169 GLY A N 1
ATOM 1294 C CA . GLY A 1 169 ? -6.225 7.441 8.490 1.00 98.25 169 GLY A CA 1
ATOM 1295 C C . GLY A 1 169 ? -6.059 6.358 7.434 1.00 98.25 169 GLY A C 1
ATOM 1296 O O . GLY A 1 169 ? -4.984 5.762 7.335 1.00 98.25 169 GLY A O 1
ATOM 1297 N N . LEU A 1 170 ? -7.106 6.113 6.652 1.00 98.25 170 LEU A N 1
ATOM 1298 C CA . LEU A 1 170 ? -7.037 5.288 5.446 1.00 98.25 170 LEU A CA 1
ATOM 1299 C C . LEU A 1 170 ? -6.549 6.124 4.258 1.00 98.25 170 LEU A C 1
ATOM 1301 O O . LEU A 1 170 ? -6.637 7.351 4.330 1.00 98.25 170 LEU A O 1
ATOM 1305 N N . PRO A 1 171 ? -6.054 5.501 3.178 1.00 97.44 171 PRO A N 1
ATOM 1306 C CA . PRO A 1 171 ? -5.663 6.224 1.976 1.00 97.44 171 PRO A CA 1
ATOM 1307 C C . PRO A 1 171 ? -6.821 6.960 1.288 1.00 97.44 171 PRO A C 1
ATOM 1309 O O . PRO A 1 171 ? -7.996 6.826 1.646 1.00 97.44 171 PRO A O 1
ATOM 1312 N N . GLU A 1 172 ? -6.480 7.775 0.291 1.00 97.19 172 GLU A N 1
ATOM 1313 C CA . GLU A 1 172 ? -7.461 8.587 -0.426 1.00 97.19 172 GLU A CA 1
ATOM 1314 C C . GLU A 1 172 ? -8.494 7.695 -1.131 1.00 97.19 172 GLU A C 1
ATOM 1316 O O . GLU A 1 172 ? -8.156 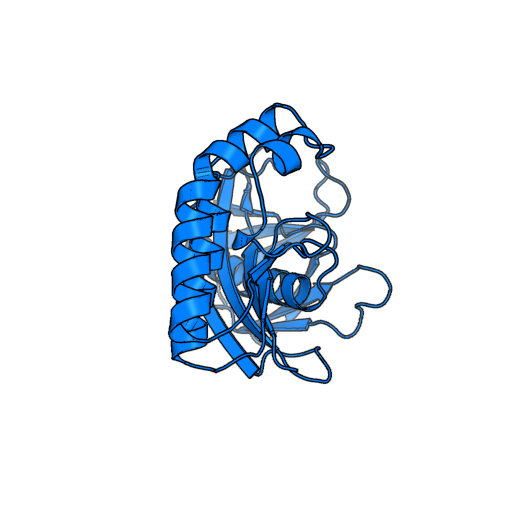6.721 -1.808 1.00 97.19 172 GLU A O 1
ATOM 1321 N N . LYS A 1 173 ? -9.774 8.049 -0.977 1.00 97.31 173 LYS A N 1
ATOM 1322 C CA . LYS A 1 173 ? -10.932 7.347 -1.546 1.00 97.31 173 LYS A CA 1
ATOM 1323 C C . LYS A 1 173 ? -10.944 5.860 -1.201 1.00 97.31 173 LYS A C 1
ATOM 1325 O O . LYS A 1 173 ? -11.388 5.046 -2.002 1.00 97.31 173 LYS A O 1
ATOM 1330 N N . VAL A 1 174 ? -10.431 5.500 -0.032 1.00 98.06 174 VAL A N 1
ATOM 1331 C CA . VAL A 1 174 ? -10.557 4.158 0.529 1.00 98.06 174 VAL A CA 1
ATOM 1332 C C . VAL A 1 174 ? -11.565 4.209 1.667 1.00 98.06 174 VAL A C 1
ATOM 1334 O O . VAL A 1 174 ? -11.469 5.067 2.549 1.00 98.06 174 VAL A O 1
ATOM 1337 N N . LEU A 1 175 ? -12.526 3.288 1.654 1.00 98.06 175 LEU A N 1
ATOM 1338 C CA . LEU A 1 175 ? -13.486 3.103 2.739 1.00 98.06 175 LEU A CA 1
ATOM 1339 C C . LEU A 1 175 ? -13.345 1.713 3.343 1.00 98.06 175 LEU A C 1
ATOM 1341 O O . LEU A 1 175 ? -13.171 0.728 2.631 1.00 98.06 175 LEU A O 1
ATOM 1345 N N . ALA A 1 176 ? -13.473 1.639 4.662 1.00 97.88 176 ALA A N 1
ATOM 1346 C CA . ALA A 1 176 ? -13.584 0.405 5.413 1.00 97.88 176 ALA A CA 1
ATOM 1347 C C . ALA A 1 176 ? -14.993 0.245 5.990 1.00 97.88 176 ALA A C 1
ATOM 1349 O O . ALA A 1 176 ? -15.562 1.163 6.589 1.00 97.88 176 ALA A O 1
ATOM 1350 N N . PHE A 1 177 ? -15.517 -0.966 5.846 1.00 95.94 177 PHE A N 1
ATOM 1351 C CA . PHE A 1 177 ? -16.780 -1.420 6.404 1.00 95.94 177 PHE A CA 1
ATOM 1352 C C . PHE A 1 177 ? -16.527 -2.636 7.288 1.00 95.94 177 PHE A C 1
ATOM 1354 O O . PHE A 1 177 ? -15.727 -3.507 6.950 1.00 95.94 177 PHE A O 1
ATOM 1361 N N . PHE A 1 178 ? -17.216 -2.696 8.420 1.00 92.69 178 PHE A N 1
ATOM 1362 C CA . PHE A 1 178 ? -17.022 -3.725 9.436 1.00 92.69 178 PHE A CA 1
ATOM 1363 C C . PHE A 1 178 ? -18.279 -4.577 9.513 1.00 92.69 178 PHE A C 1
ATOM 1365 O O . PHE A 1 178 ? -19.375 -4.034 9.663 1.00 92.69 178 PHE A O 1
ATOM 1372 N N . ASP A 1 179 ? -18.133 -5.894 9.390 1.00 84.62 179 ASP A N 1
ATOM 1373 C CA . ASP A 1 179 ? -19.253 -6.814 9.568 1.00 84.62 179 ASP A CA 1
ATOM 1374 C C . ASP A 1 179 ? -19.351 -7.317 11.019 1.00 84.62 179 ASP A C 1
ATOM 1376 O O . ASP A 1 179 ? -18.395 -7.288 11.797 1.00 84.62 179 ASP A O 1
ATOM 1380 N N . GLU A 1 180 ? -20.532 -7.809 11.399 1.00 75.69 180 GLU A N 1
ATOM 1381 C CA . GLU A 1 180 ? -20.767 -8.386 12.732 1.00 75.69 180 GLU A CA 1
ATOM 1382 C C . GLU A 1 180 ? -19.983 -9.691 12.969 1.00 75.69 180 GLU A C 1
ATOM 1384 O O . GLU A 1 180 ? -19.896 -10.176 14.097 1.00 75.69 180 GLU A O 1
ATOM 1389 N N . LYS A 1 181 ? -19.409 -10.276 11.910 1.00 75.94 181 LYS A N 1
ATOM 1390 C CA . LYS A 1 181 ? -18.668 -11.541 11.938 1.00 75.94 181 LYS A CA 1
ATOM 1391 C C . LYS A 1 181 ? -17.168 -11.335 12.167 1.00 75.94 181 LYS A C 1
ATOM 1393 O O . LYS A 1 181 ? -16.423 -12.315 12.132 1.00 75.94 181 LYS A O 1
ATOM 1398 N N . GLY A 1 182 ? -16.731 -10.104 12.439 1.00 84.69 182 GLY A N 1
ATOM 1399 C CA . GLY A 1 182 ? -15.333 -9.787 12.714 1.00 84.69 182 GLY A CA 1
ATOM 1400 C C . GLY A 1 182 ? -14.479 -9.753 11.452 1.00 84.69 182 GLY A C 1
ATOM 1401 O O . GLY A 1 182 ? -13.338 -10.208 11.470 1.00 84.69 182 GLY A O 1
ATOM 1402 N N . LYS A 1 183 ? -15.011 -9.242 10.340 1.00 91.06 183 LYS A N 1
ATOM 1403 C CA . LYS A 1 183 ? -14.238 -8.932 9.135 1.00 91.06 183 LYS A CA 1
ATOM 1404 C C . LYS A 1 183 ? -14.290 -7.448 8.815 1.00 91.06 183 LYS A C 1
ATOM 1406 O O . LYS A 1 183 ? -15.302 -6.778 9.024 1.00 91.06 183 LYS A O 1
ATOM 1411 N N . VAL A 1 184 ? -13.193 -6.960 8.250 1.00 95.06 184 VAL A N 1
ATOM 1412 C CA . VAL A 1 184 ? -13.146 -5.674 7.563 1.00 95.06 184 VAL A CA 1
ATOM 1413 C C . VAL A 1 184 ? -13.211 -5.908 6.059 1.00 95.06 184 VAL A C 1
ATOM 1415 O O . VAL A 1 184 ? -12.516 -6.776 5.530 1.00 95.06 184 VAL A O 1
ATOM 1418 N N . LYS A 1 185 ? -14.046 -5.121 5.384 1.00 96.88 185 LYS A N 1
ATOM 1419 C CA . LYS A 1 185 ? -14.116 -4.995 3.933 1.00 96.88 185 LYS A CA 1
ATOM 1420 C C . LYS A 1 185 ? -13.622 -3.607 3.553 1.00 96.88 185 LYS A C 1
ATOM 1422 O O . LYS A 1 185 ? -14.217 -2.616 3.969 1.00 96.88 185 LYS A O 1
ATOM 1427 N N . VAL A 1 186 ? -12.554 -3.543 2.771 1.00 97.94 186 VAL A N 1
ATOM 1428 C CA . VAL A 1 186 ? -11.948 -2.303 2.289 1.00 97.94 186 VAL A CA 1
ATOM 1429 C C . VAL A 1 186 ? -12.224 -2.157 0.796 1.00 97.94 186 VAL A C 1
ATOM 1431 O O . VAL A 1 186 ? -11.964 -3.089 0.037 1.00 97.94 186 VAL A O 1
ATOM 1434 N N . THR A 1 187 ? -12.767 -1.016 0.378 1.00 97.69 187 THR A N 1
ATOM 1435 C CA . THR A 1 187 ? -13.178 -0.752 -1.010 1.00 97.69 187 THR A CA 1
ATOM 1436 C C . THR A 1 187 ? -12.609 0.559 -1.532 1.00 97.69 187 THR A C 1
ATOM 1438 O O . THR A 1 187 ? -12.326 1.483 -0.764 1.00 97.69 187 THR A O 1
ATOM 1441 N N . SER A 1 188 ? -12.475 0.639 -2.856 1.00 97.25 188 SER A N 1
ATOM 1442 C CA . SER A 1 188 ? -12.160 1.881 -3.558 1.00 97.25 188 SER A CA 1
ATOM 1443 C C . SER A 1 188 ? -13.428 2.675 -3.877 1.00 97.25 188 SER A C 1
ATOM 1445 O O . SER A 1 188 ? -14.413 2.118 -4.354 1.00 97.25 188 SER A O 1
ATOM 1447 N N . GLU A 1 189 ? -13.370 3.988 -3.670 1.00 96.38 189 GLU A N 1
ATOM 1448 C CA . GLU A 1 189 ? -14.368 4.967 -4.120 1.00 96.38 189 GLU A CA 1
ATOM 1449 C C . GLU A 1 189 ? -13.916 5.717 -5.388 1.00 96.38 189 GLU A C 1
ATOM 1451 O O . GLU A 1 189 ? -14.507 6.732 -5.767 1.00 96.38 189 GLU A O 1
ATOM 1456 N N . GLU A 1 190 ? -12.846 5.264 -6.051 1.00 95.25 190 GLU A N 1
ATOM 1457 C CA . GLU A 1 190 ? -12.484 5.801 -7.361 1.00 95.25 190 GLU A CA 1
ATOM 1458 C C . GLU A 1 190 ? -13.489 5.344 -8.434 1.00 95.25 190 GLU A C 1
ATOM 1460 O O . GLU A 1 190 ? -13.947 4.193 -8.430 1.00 95.25 190 GLU A O 1
ATOM 1465 N N . PRO A 1 191 ? -13.847 6.219 -9.392 1.00 93.31 191 PRO A N 1
ATOM 1466 C CA . PRO A 1 191 ? -14.703 5.832 -10.500 1.00 93.31 191 PRO A CA 1
ATOM 1467 C C . PRO A 1 191 ? -14.139 4.620 -11.242 1.00 93.31 191 PRO A C 1
ATOM 1469 O O . PRO A 1 191 ? -12.963 4.589 -11.587 1.00 93.31 191 PRO A O 1
ATOM 1472 N N . MET A 1 192 ? -15.017 3.665 -11.557 1.00 93.12 192 MET A N 1
ATOM 1473 C CA . MET A 1 192 ? -14.696 2.430 -12.288 1.00 93.12 192 MET A CA 1
ATOM 1474 C C . MET A 1 192 ? -13.891 1.378 -11.505 1.00 93.12 192 MET A C 1
ATOM 1476 O O . MET A 1 192 ? -13.593 0.332 -12.070 1.00 93.12 192 MET A O 1
ATOM 1480 N N . GLU A 1 193 ? -13.631 1.583 -10.211 1.00 95.50 193 GLU A N 1
ATOM 1481 C CA . GLU A 1 193 ? -12.954 0.604 -9.341 1.00 95.50 193 GLU A CA 1
ATOM 1482 C C . GLU A 1 193 ? -13.909 -0.133 -8.384 1.00 95.50 193 GLU A C 1
ATOM 1484 O O . GLU A 1 193 ? -13.480 -0.777 -7.432 1.00 95.50 193 GLU A O 1
ATOM 1489 N N . GLY A 1 194 ? -15.222 -0.060 -8.621 1.00 90.75 194 GLY A N 1
ATOM 1490 C CA . GLY A 1 194 ? -16.238 -0.562 -7.685 1.00 90.75 194 GLY A CA 1
ATOM 1491 C C . GLY A 1 194 ? -16.232 -2.078 -7.437 1.00 90.75 194 GLY A C 1
ATOM 1492 O O . GLY A 1 194 ? -16.890 -2.530 -6.500 1.00 90.75 194 GLY A O 1
ATOM 1493 N N . SER A 1 195 ? -15.522 -2.869 -8.251 1.00 93.06 195 SER A N 1
ATOM 1494 C CA . SER A 1 195 ? -15.314 -4.303 -8.005 1.00 93.06 195 SER A CA 1
ATOM 1495 C C . SER A 1 195 ? -14.107 -4.600 -7.110 1.00 93.06 195 SER A C 1
ATOM 1497 O O . SER A 1 195 ? -14.012 -5.709 -6.584 1.00 93.06 195 SER A O 1
ATOM 1499 N N . LEU A 1 196 ? -13.211 -3.631 -6.888 1.00 97.00 196 LEU A N 1
ATOM 1500 C CA . LEU A 1 196 ? -12.003 -3.841 -6.098 1.00 97.00 196 LEU A CA 1
ATOM 1501 C C . LEU A 1 196 ? -12.329 -3.895 -4.607 1.00 97.00 196 LEU A C 1
ATOM 1503 O O . LEU A 1 196 ? -12.912 -2.971 -4.029 1.00 97.00 196 LEU A O 1
ATOM 1507 N N . VAL A 1 197 ? -11.907 -4.983 -3.972 1.00 96.38 197 VAL A N 1
ATOM 1508 C CA . VAL A 1 197 ? -12.139 -5.226 -2.554 1.00 96.38 197 VAL A CA 1
ATOM 1509 C C . VAL A 1 197 ? -10.964 -5.974 -1.936 1.00 96.38 197 VAL A C 1
ATOM 1511 O O . VAL A 1 197 ? -10.461 -6.940 -2.504 1.00 96.38 197 VAL A O 1
ATOM 1514 N N . ALA A 1 198 ? -10.576 -5.561 -0.733 1.00 97.44 198 ALA A N 1
ATOM 1515 C CA . ALA A 1 198 ? -9.764 -6.367 0.167 1.00 97.44 198 ALA A CA 1
ATOM 1516 C C . ALA A 1 198 ? -10.599 -6.749 1.393 1.00 97.44 198 ALA A C 1
ATOM 1518 O O . ALA A 1 198 ? -11.267 -5.905 1.992 1.00 97.44 198 ALA A O 1
ATOM 1519 N N . GLU A 1 199 ? -10.566 -8.021 1.781 1.00 95.12 199 GLU A N 1
ATOM 1520 C CA . GLU A 1 199 ? -11.243 -8.506 2.984 1.00 95.12 199 GLU A CA 1
ATOM 1521 C C . GLU A 1 199 ? -10.242 -9.140 3.936 1.00 95.12 199 GLU A C 1
ATOM 1523 O O . GLU A 1 199 ? -9.370 -9.903 3.515 1.00 95.12 199 GLU A O 1
ATOM 1528 N N . MET A 1 200 ? -10.393 -8.875 5.234 1.00 93.06 200 MET A N 1
ATOM 1529 C CA . MET A 1 200 ? -9.549 -9.509 6.239 1.00 93.06 200 MET A CA 1
ATOM 1530 C C . MET A 1 200 ? -10.300 -9.764 7.547 1.00 93.06 200 MET A C 1
ATOM 1532 O O . MET A 1 200 ? -11.096 -8.921 7.969 1.00 93.06 200 MET A O 1
ATOM 1536 N N . PRO A 1 201 ? -10.077 -10.910 8.217 1.00 92.06 201 PRO A N 1
ATOM 1537 C CA . PRO A 1 201 ? -10.545 -11.086 9.584 1.00 92.06 201 PRO A CA 1
ATOM 1538 C C . PRO A 1 201 ? -9.857 -10.090 10.524 1.00 92.06 201 PRO A C 1
ATOM 1540 O O . PRO A 1 201 ? -8.671 -9.788 10.383 1.00 92.06 201 PRO A O 1
ATOM 1543 N N . ILE A 1 202 ? -10.604 -9.615 11.513 1.00 89.56 202 ILE A N 1
ATOM 1544 C CA . ILE A 1 202 ? -10.144 -8.711 12.565 1.00 89.56 202 ILE A CA 1
ATOM 1545 C C . ILE A 1 202 ? -10.572 -9.236 13.936 1.00 89.56 202 ILE A C 1
ATOM 1547 O O . ILE A 1 202 ? -11.561 -9.954 14.077 1.00 89.56 202 ILE A O 1
ATOM 1551 N N . ASN A 1 203 ? -9.817 -8.872 14.970 1.00 81.50 203 ASN A N 1
ATOM 1552 C CA . ASN A 1 203 ? -10.141 -9.286 16.330 1.00 81.50 203 ASN A CA 1
ATOM 1553 C C . ASN A 1 203 ? -11.348 -8.513 16.870 1.00 81.50 203 ASN A C 1
ATOM 1555 O O . ASN A 1 203 ? -11.376 -7.281 16.857 1.00 81.50 203 ASN A O 1
ATOM 1559 N N . ASN A 1 204 ? -12.299 -9.248 17.441 1.00 74.38 204 ASN A N 1
ATOM 1560 C CA . ASN A 1 204 ? -13.390 -8.670 18.216 1.00 74.38 204 ASN A CA 1
ATOM 1561 C C . ASN A 1 204 ? -12.849 -8.189 19.574 1.00 74.38 204 ASN A C 1
ATOM 1563 O O . ASN A 1 204 ? -12.120 -8.915 20.243 1.00 74.38 204 ASN A O 1
ATOM 1567 N N . GLY A 1 205 ? -13.196 -6.967 19.988 1.00 80.50 205 GLY A N 1
ATOM 1568 C CA . GLY A 1 205 ? -12.751 -6.399 21.275 1.00 80.50 205 GLY A CA 1
ATOM 1569 C C . GLY A 1 205 ? -12.401 -4.912 21.233 1.00 80.50 205 GLY A C 1
ATOM 1570 O O . GLY A 1 205 ? -12.266 -4.276 22.275 1.00 80.50 205 GLY A O 1
ATOM 1571 N N . VAL A 1 206 ? -12.318 -4.337 20.036 1.00 89.62 206 VAL A N 1
ATOM 1572 C CA . VAL A 1 206 ? -12.146 -2.899 19.819 1.00 89.62 206 VAL A CA 1
ATOM 1573 C C . VAL A 1 206 ? -13.434 -2.343 19.217 1.00 89.62 206 VAL A C 1
ATOM 1575 O O . VAL A 1 206 ? -14.024 -2.941 18.316 1.00 89.62 206 VAL A O 1
ATOM 1578 N N . LEU A 1 207 ? -13.919 -1.228 19.756 1.00 91.38 207 LEU A N 1
ATOM 1579 C CA . LEU A 1 207 ? -14.949 -0.423 19.114 1.00 91.38 207 LEU A CA 1
ATOM 1580 C C . LEU A 1 207 ? -14.302 0.353 17.967 1.00 91.38 207 LEU A C 1
ATOM 1582 O O . LEU A 1 207 ? -13.303 1.039 18.181 1.00 91.38 207 LEU A O 1
ATOM 1586 N N . VAL A 1 208 ? -14.874 0.226 16.771 1.00 94.06 208 VAL A N 1
ATOM 1587 C CA . VAL A 1 208 ? -14.404 0.909 15.566 1.00 94.06 208 VAL A CA 1
ATOM 1588 C C . VAL A 1 208 ? -15.475 1.882 15.099 1.00 94.06 208 VAL A C 1
ATOM 1590 O O . VAL A 1 208 ? -16.579 1.465 14.754 1.00 94.06 208 VAL A O 1
ATOM 1593 N N . GLU A 1 209 ? -15.146 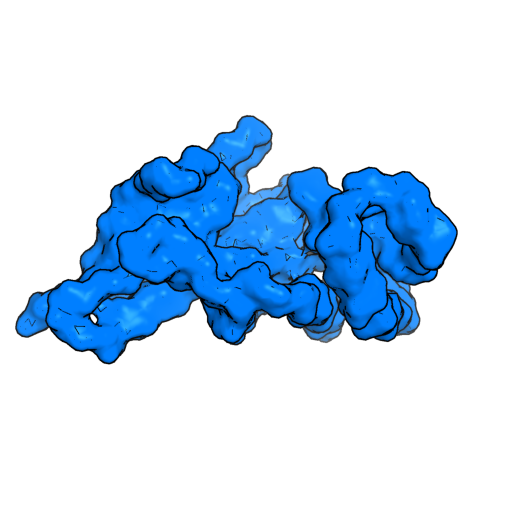3.169 15.086 1.00 95.38 209 GLU A N 1
ATOM 1594 C CA . GLU A 1 209 ? -16.045 4.239 14.652 1.00 95.38 209 GLU A CA 1
ATOM 1595 C C . GLU A 1 209 ? -15.460 4.921 13.402 1.00 95.38 209 GLU A C 1
ATOM 1597 O O . GLU A 1 209 ? -14.524 5.721 13.519 1.00 95.38 209 GLU A O 1
ATOM 1602 N N . PRO A 1 210 ? -15.954 4.598 12.192 1.00 97.12 210 PRO A N 1
ATOM 1603 C CA . PRO A 1 210 ? -15.524 5.263 10.968 1.00 97.12 210 PRO A CA 1
ATOM 1604 C C . PRO A 1 210 ? -16.154 6.656 10.825 1.00 97.12 210 PRO A C 1
ATOM 1606 O O . PRO A 1 210 ? -17.350 6.839 11.047 1.00 97.12 210 PRO A O 1
ATOM 1609 N N . PHE A 1 211 ? -15.370 7.636 10.377 1.00 97.75 211 PHE A N 1
ATOM 1610 C CA . PHE A 1 211 ? -15.834 8.975 10.001 1.00 97.75 211 PHE A CA 1
ATOM 1611 C C . PHE A 1 211 ? -14.932 9.578 8.913 1.00 97.75 211 PHE A C 1
ATOM 1613 O O . PHE A 1 211 ? -13.872 9.042 8.609 1.00 97.75 211 PHE A O 1
ATOM 1620 N N . LEU A 1 212 ? -15.339 10.678 8.278 1.00 97.88 212 LEU A N 1
ATOM 1621 C CA . LEU A 1 212 ? -14.501 11.358 7.281 1.00 97.88 212 LEU A CA 1
ATOM 1622 C C . LEU A 1 212 ? -13.504 12.300 7.959 1.00 97.88 212 LEU A C 1
ATOM 1624 O O . LEU A 1 212 ? -13.879 13.015 8.887 1.00 97.88 212 LEU A O 1
ATOM 1628 N N . ASN A 1 213 ? -12.263 12.353 7.469 1.00 97.62 213 ASN A N 1
ATOM 1629 C CA . ASN A 1 213 ? -11.254 13.263 8.003 1.00 97.62 213 ASN A CA 1
ATOM 1630 C C . ASN A 1 213 ? -11.652 14.732 7.721 1.00 97.62 213 ASN A C 1
ATOM 1632 O O . ASN A 1 213 ? -11.675 15.137 6.554 1.00 97.62 213 ASN A O 1
ATOM 1636 N N . PRO A 1 214 ? -11.921 15.566 8.745 1.00 97.00 214 PRO A N 1
ATOM 1637 C CA . PRO A 1 214 ? -12.257 16.974 8.539 1.00 97.00 214 PRO A CA 1
ATOM 1638 C C . PRO A 1 214 ? -11.065 17.811 8.048 1.00 97.00 214 PRO A C 1
ATOM 1640 O O . PRO A 1 214 ? -11.268 18.870 7.459 1.00 97.00 214 PRO A O 1
ATOM 1643 N N . MET A 1 215 ? -9.830 17.344 8.260 1.00 96.25 215 MET A N 1
ATOM 1644 C CA . MET A 1 215 ? -8.606 18.045 7.858 1.00 96.25 215 MET A CA 1
ATOM 1645 C C . MET A 1 215 ? -8.216 17.760 6.409 1.00 96.25 215 MET A C 1
ATOM 1647 O O . MET A 1 215 ? -7.462 18.523 5.804 1.00 96.25 215 MET A O 1
ATOM 1651 N N . THR A 1 216 ? -8.685 16.651 5.832 1.00 93.25 216 THR A N 1
ATOM 1652 C CA . THR A 1 216 ? -8.314 16.245 4.472 1.00 93.25 216 THR A CA 1
ATOM 1653 C C . THR A 1 216 ? -9.466 15.502 3.804 1.00 93.25 216 THR A C 1
ATOM 1655 O O . THR A 1 216 ? -9.754 14.346 4.104 1.00 93.25 216 THR A O 1
ATOM 1658 N N . ARG A 1 217 ? -10.138 16.178 2.865 1.00 96.12 217 ARG A N 1
ATOM 1659 C CA . ARG A 1 217 ? -11.253 15.604 2.099 1.00 96.12 217 ARG A CA 1
ATOM 1660 C C . ARG A 1 217 ? -10.799 14.364 1.326 1.00 96.12 217 ARG A C 1
ATOM 1662 O O . ARG A 1 217 ? -9.748 14.395 0.699 1.00 96.12 217 ARG A O 1
ATOM 1669 N N . GLY A 1 218 ? -11.649 13.340 1.294 1.00 96.19 218 GLY A N 1
ATOM 1670 C CA . GLY A 1 218 ? -11.406 12.104 0.547 1.00 96.19 218 GLY A CA 1
ATOM 1671 C C . GLY A 1 218 ? -10.767 10.998 1.381 1.00 96.19 218 GLY A C 1
ATOM 1672 O O . GLY A 1 218 ? -10.598 9.905 0.868 1.00 96.19 218 GLY A O 1
ATOM 1673 N N . PHE A 1 219 ? -10.460 11.246 2.655 1.00 98.00 219 PHE A N 1
ATOM 1674 C CA . PHE A 1 219 ? -9.836 10.271 3.547 1.00 98.00 219 PHE A CA 1
ATOM 1675 C C . PHE A 1 219 ? -10.824 9.865 4.643 1.00 98.00 219 PHE A C 1
ATOM 1677 O O . PHE A 1 219 ? -11.463 10.725 5.258 1.00 98.00 219 PHE A O 1
ATOM 1684 N N . GLN A 1 220 ? -10.944 8.564 4.905 1.00 98.31 220 GLN A N 1
ATOM 1685 C CA . GLN A 1 220 ? -11.675 8.049 6.063 1.00 98.31 220 GLN A CA 1
ATOM 1686 C C . GLN A 1 220 ? -10.727 7.932 7.261 1.00 98.31 220 GLN A C 1
ATOM 1688 O O . GLN A 1 220 ? -9.557 7.578 7.115 1.00 98.31 220 GLN A O 1
ATOM 1693 N N . VAL A 1 221 ? -11.242 8.221 8.450 1.00 98.56 221 VAL A N 1
ATOM 1694 C CA . VAL A 1 221 ? -10.586 7.963 9.729 1.00 98.56 221 VAL A CA 1
ATOM 1695 C C . VAL A 1 221 ? -11.356 6.884 10.471 1.00 98.56 221 VAL A C 1
ATOM 1697 O O . VAL A 1 221 ? -12.586 6.884 10.486 1.00 98.56 221 VAL A O 1
ATOM 1700 N N . LEU A 1 222 ? -10.626 5.987 11.121 1.00 97.94 222 LEU A N 1
ATOM 1701 C CA . LEU A 1 222 ? -11.166 5.027 12.068 1.00 97.94 222 LEU A CA 1
ATOM 1702 C C . LEU A 1 222 ? -10.729 5.428 13.468 1.00 97.94 222 LEU A C 1
ATOM 1704 O O . LEU A 1 222 ? -9.531 5.464 13.757 1.00 97.94 222 LEU A O 1
ATOM 1708 N N . ARG A 1 223 ? -11.691 5.708 14.344 1.00 97.38 223 ARG A N 1
ATOM 1709 C CA . ARG A 1 223 ? -11.427 5.802 15.777 1.00 97.38 223 ARG A CA 1
ATOM 1710 C C . ARG A 1 223 ? -11.540 4.411 16.385 1.00 97.38 223 ARG A C 1
ATOM 1712 O O . ARG A 1 223 ? -12.569 3.752 16.255 1.00 97.38 223 ARG A O 1
ATOM 1719 N N . LEU A 1 224 ? -10.465 3.976 17.026 1.00 95.56 224 LEU A N 1
ATOM 1720 C CA . LEU A 1 224 ? -10.326 2.671 17.649 1.00 95.56 224 LEU A CA 1
ATOM 1721 C C . LEU A 1 224 ? -10.241 2.845 19.159 1.00 95.56 224 LEU A C 1
ATOM 1723 O O . LEU A 1 224 ? -9.309 3.476 19.653 1.00 95.56 224 LEU A O 1
ATOM 1727 N N . THR A 1 225 ? -11.188 2.267 19.889 1.00 93.75 225 THR A N 1
ATOM 1728 C CA . THR A 1 225 ? -11.217 2.330 21.354 1.00 93.75 225 THR A CA 1
ATOM 1729 C C . THR A 1 225 ? -11.351 0.930 21.925 1.00 93.75 225 THR A C 1
ATOM 1731 O O . THR A 1 225 ? -12.216 0.154 21.509 1.00 93.75 225 THR A O 1
ATOM 1734 N N . LYS A 1 226 ? -10.500 0.588 22.891 1.00 90.12 226 LYS A N 1
ATOM 1735 C CA . LYS A 1 226 ? -10.613 -0.671 23.627 1.00 90.12 226 LYS A CA 1
ATOM 1736 C C . LYS A 1 226 ? -11.974 -0.750 24.319 1.00 90.12 226 LYS A C 1
ATOM 1738 O O . LYS A 1 226 ? -12.359 0.187 25.015 1.00 90.12 226 LYS A O 1
ATOM 1743 N N . ARG A 1 227 ? -12.707 -1.855 24.142 1.00 80.75 227 ARG A N 1
ATOM 1744 C CA . ARG A 1 227 ? -13.936 -2.083 24.913 1.00 80.75 227 ARG A CA 1
ATOM 1745 C C . ARG A 1 227 ? -13.558 -2.385 26.361 1.00 80.75 227 ARG A C 1
ATOM 1747 O O . ARG A 1 227 ? -12.688 -3.219 26.605 1.00 80.75 227 ARG A O 1
ATOM 1754 N N . GLU A 1 228 ? -14.208 -1.715 27.305 1.00 67.81 228 GLU A N 1
ATOM 1755 C CA . GLU A 1 228 ? -14.164 -2.130 28.706 1.00 67.81 228 GLU A CA 1
ATOM 1756 C C . GLU A 1 228 ? -14.865 -3.493 28.807 1.00 67.81 228 GLU A C 1
ATOM 1758 O O . GLU A 1 228 ? -16.005 -3.643 28.363 1.00 67.81 228 GLU A O 1
ATOM 1763 N N . THR A 1 229 ? -14.133 -4.503 29.276 1.00 59.62 229 THR A N 1
ATOM 1764 C CA . THR A 1 229 ? -14.676 -5.821 29.643 1.00 59.62 229 THR A CA 1
ATOM 1765 C C . THR A 1 229 ? -15.376 -5.767 30.981 1.00 59.62 229 THR A C 1
ATOM 1767 O O . THR A 1 229 ? -14.767 -5.174 31.901 1.00 59.62 229 THR A O 1
#

Secondary structure (DSSP, 8-state):
--EEEEEEEEEEE-TTS-EEEEEEEEEEEE-TT-SSEEEEEEEEEEEETT-TTHHHHHHHHHHHHHTTS--SEEEES--STT-BGGG--HHHHHHS---HHHHHHHHHHHHHHHHHHHHHHHHH---EEE-GGG-HHHHHHHHHHHHHHHHHHHHHHHTSPTT-EEEEEEEETEEEEE-TTSEEEEEE-STT-TT-EEEEE--TTEEEEEEE-TTSTTEEEEEEEEPP-

Sequence (229 aa):
MKIVTADSACSILNKDLMPTNILSTVAIVVDFPYEIPIQVQARDGDYSIKDPTVLVHELRLCEELLGVEAAECVHFDLTLGGINLLDITDEFLFQLNLSPRGRSVLHAILPDLREIALSIDEKYHAPVLAMGKRSLPVRIAELYASAYGIARGIKIASVSEAGESIYLGLPEKVLAFFDEKGKVKVTSEEPMEGSLVAEMPINNGVLVEPFLNPMTRGFQVLRLTKRET

Foldseek 3Di:
DKEKFKDWWKFWADPLRHGFFTFKMKIFIDDPVLADGPDIDMDTTGHGPPDLCRQLVGLVNSLVVCVVPADQAYAGQAAPPFDFLLPDDPVSLVVDPDDPVRSVSCVVCSVSVNVSQVVCCVPRVHTYTDHHPVDSSHVLNLQQNQQVRVQRVLVVQQPDDAPDKIKMKTDFQWDWDADPQQKIWIAGPDPPRRSHIDMDGHDPFWDWDWDADPVDGRIIMIITGGDDD

=== Feature glossary ===
The record interleaves many kinds of information about one protein. Here is each kind framed as the question it answers.

Q: What are the backbone torsion angles?
A: φ (phi) and ψ (psi) are the two rotatable backbone dihedrals per residue: φ is the C(i-1)–N–Cα–C torsion, ψ is the N–Cα–C–N(i+1) torsion, both in degrees on (−180°, 180°]. α-helical residues cluster near (−60°, −45°); β-strand residues near (−120°, +130°). A Ramachandran plot is simply a scatter of (φ, ψ) for every residue.

Q: What is the amino-acid chain?
A: This is the polypeptide sequence — one letter per residue, N-terminus first. Length ranges from a few dozen residues for small domains to over a thousand for large multi-domain proteins.

Q: How mobile is each atom in the crystal?
A: For experimental (PDB) structures, the B-factor (temperature factor) quantifies the positional spread of each atom in the crystal — a combination of thermal vibration and static disorder — in units of Å². High B-factors mark flexible loops or poorly resolved regions; low B-factors mark the rigid, well-ordered core.

Q: Are the domains correctly placed relative to each other?
A: Predicted Aligned Error (PAE) is an AlphaFold confidence matrix: entry (i, j) is the expected error in the position of residue j, in ångströms, when the prediction is superimposed on the true structure at residue i. Low PAE within a block of residues means that block is internally rigid and well-predicted; high PAE between two blocks means their relative placement is uncertain even if each block individually is confident.

Q: How confident is the AlphaFold model at each residue?
A: pLDDT is the predicted lDDT-Cα score: AlphaFold's confidence that the local environment of each residue (all inter-atomic distances within 15 Å) is correctly placed. It is a per-residue number between 0 and 100, with higher meaning more reliable.

Q: What family and function is it annotated with?
A: Functional annotations link the protein to curated databases. InterPro entries identify conserved domains and families by matching the sequence against member-database signatures (Pfam, PROSITE, CDD, …). Gene Ontology (GO) terms describe molecular function, biological process, and cellular component in a controlled vocabulary. CATH places the structure in a hierarchical fold classification (Class/Architecture/Topology/Homologous-superfamily). The organism is the source species.

Q: How big and how compact is the whole molecule?
A: Three whole-structure scalars: the radius of gyration (RMS distance of Cα from centroid, in Å), the count of Cα–Cα contacts (pairs closer than 8 Å and separated by more than four residues in sequence — i.e. tertiary, not local, contacts), and the bounding-box dimensions. Together they distinguish compact globular folds from extended fibres or disordered chains.

Q: What known structures does this most resemble?
A: The Foldseek neighbor list gives the closest experimentally determined structures in the PDB, ranked by structural alignment. TM-score near 1 means near-identical fold; near 0.3 means only rough topology match. This is how one finds what a novel AlphaFold prediction most resembles in the solved-structure universe.

Q: Which residues are buried vs exposed?
A: SASA measures how much of the protein is reachable by solvent. It is computed by rolling a water-sized probe over the atomic surface and summing the exposed area (Å²). Per-residue SASA distinguishes core (buried, low SASA) from surface (exposed, high SASA) residues; total SASA is a whole-molecule size measure.

Q: Which residues are in helices, strands, or loops?
A: Eight-state secondary structure (DSSP): H is the canonical α-helix, G the tighter 3₁₀-helix, I the wider π-helix; E/B are β-structure, T and S are turns and bends, and '-' is everything else. DSSP derives these from the pattern of main-chain N–H···O=C hydrogen bonds, not from the sequence.

Q: Where is each backbone atom in 3D?
A: Structure coordinates are given as an mmCIF _atom_site loop: one row per atom with element, residue name, chain id, sequence number, and x/y/z position in Å. Only the four main-chain atoms per residue are included here; side chains are omitted to keep the record compact.

Q: What if only a Cα trace is available?
A: Three-state secondary structure (P-SEA) collapses the eight DSSP classes into helix (a), strand (b), and coil (c). P-SEA assigns these from Cα geometry alone — distances and angles — without requiring backbone oxygens, so it works on any Cα trace.

Q: What do the rendered images show?
A: The six renders are orthographic views along the three Cartesian axes in both directions. Representation (cartoon, sticks, or surface) and color scheme (sequence-rainbow or by-chain) vary across proteins so the training set covers all the common visualization conventions.

Q: What does the local fold look like, residue by residue?
A: Foldseek's 3Di representation compresses backbone geometry into a per-residue letter drawn from a learned twenty-state alphabet. It captures the tertiary interaction pattern around each residue — which residues are packed against it in space, regardless of where they are in sequence.

Q: What do the diagnostic plots show?
A: The contact map is a binary N×N matrix image: pixel (i, j) is dark where Cα_i and Cα_j are within 8 Å and |i−j|>4. Because the |i−j|>4 filter removes local helical contacts, off-diagonal stripes parallel to the main diagonal indicate parallel β-sheets; stripes perpendicular to it indicate antiparallel β-sheets. The Ramachandran plot scatters every residue's (φ, ψ) pair against the sterically allowed regions. The PAE heatmap renders the predicted-aligned-error matrix.